Protein AF-R1DHU2-F1 (afdb_monomer_lite)

InterPro domains:
  IPR026138 Ceroid-lipofuscinosis neuronal protein 5 [PTHR15380] (15-302)

Organism: Emiliania huxleyi (NCBI:txid2903)

Foldseek 3Di:
DFPPPPDDDDDDPPQDPDDPPPDDQPFPQPQFDAQDQDDQAKKKFKWKFKFFPPLVPDADPDPDDRPRRVSVVQQHIFIWMKIFTQDPNDTWIKIKWKAFRRDVLLLFFPPLPPDQRFQIAIGIHGQPGPQHDNRYRVYPVRRVVTTGGWDMAGSVLSVCCSVPPRVVCNVQDGAFQEWEDAPDDPGDIPADGDHRVVVRVVSQVSSCVVRVVHDTDWAWHKHKYAYFNDKAWDDSPPVVVVVLSVVSVVCVVSVPPVVVVVNLLVVQWTDHRNTIIGGHPADPVRIGIDGGTPPDPDDPPPPPPPPD

pLDDT: mean 78.23, std 20.1, range [27.7, 97.88]

Secondary structure (DSSP, 8-state):
-------------PPPPPPPS-S----TTTT-BPPPPPPTT-EEEEEEEEEETTTTSPPPSSS---HHHHHHHTT-EEEEEEEEEEETTEEEEEEEEEEESS-TTTTTS--TTS--TTBEEEEEE-TT-TTEETTEET-TTT--SEEEEEEEEEHHHHHHIIIIIHHHHHHH-B-B--EEE-SSTTPPEEE--BSHHHHHHHHHHHHHHHTT--PPPPEEEEEEEEEEEEEEEE-TT-HHHHHHHHHHHHHHHTT-HHHHHHHHHT--EEEETTEEEEEEEEEEEEEEEEEEEES-S-PPS-------

Radius of gyration: 20.19 Å; chains: 1; bounding box: 50×60×54 Å

Sequence (308 aa):
MKITILLPYFIAVRAFAPAPDTTPTATFCNDGIDMPRFSANAVVTIYWLQAPLFSILPPPPFPLPSVGDITDRMHLYHTAVAFEVVDQGVARNYTMEFDSTTSLVGGIVPHLSGQTPWNARYCLRPPDCPNCTGGLFWGPKHWTKALKPVLKVRGEHLNRLASDFMPLYNHSALYQPFRVTGKEAGAPDRIEDVTCNTGAQNLLEYLSRISDSGSFPLMNTSRFTLHAATVTKVNASDPELLSFYQELGDVIHLKRLYEFVALARGHKFVYSQGVYWQLSDFFHPYVSIDYVAAPDPFPPPHAFEETE

Structure (mmCIF, N/CA/C/O backbone):
data_AF-R1DHU2-F1
#
_entry.id   AF-R1DHU2-F1
#
loop_
_atom_site.group_PDB
_atom_site.id
_atom_site.type_symbol
_atom_site.label_atom_id
_atom_site.label_alt_id
_atom_site.label_comp_id
_atom_site.label_asym_id
_atom_site.label_entity_id
_atom_site.label_seq_id
_atom_site.pdbx_PDB_ins_code
_atom_site.Cartn_x
_atom_site.Cartn_y
_atom_site.Cartn_z
_atom_site.occupancy
_atom_site.B_iso_or_equiv
_atom_site.auth_seq_id
_atom_site.auth_comp_id
_atom_site.auth_asym_id
_atom_site.auth_atom_id
_atom_site.pdbx_PDB_model_num
ATOM 1 N N . MET A 1 1 ? -8.242 15.582 -14.556 1.00 30.48 1 MET A N 1
ATOM 2 C CA . MET A 1 1 ? -7.230 16.506 -15.113 1.00 30.48 1 MET A CA 1
ATOM 3 C C . MET A 1 1 ? -5.986 15.678 -15.407 1.00 30.48 1 MET A C 1
ATOM 5 O O . MET A 1 1 ? -5.373 15.215 -14.461 1.00 30.48 1 MET A O 1
ATOM 9 N N . LYS A 1 2 ? -5.674 15.380 -16.676 1.00 30.44 2 LYS A N 1
ATOM 10 C CA . LYS A 1 2 ? -4.455 14.631 -17.032 1.00 30.44 2 LYS A CA 1
ATOM 11 C C . LYS A 1 2 ? -3.278 15.604 -16.995 1.00 30.44 2 LYS A C 1
ATOM 13 O O . LYS A 1 2 ? -3.176 16.462 -17.869 1.00 30.44 2 LYS A O 1
ATOM 18 N N . ILE A 1 3 ? -2.433 15.515 -15.970 1.00 30.94 3 ILE A N 1
ATOM 19 C CA . ILE A 1 3 ? -1.207 16.313 -15.891 1.00 30.94 3 ILE A CA 1
ATOM 20 C C . ILE A 1 3 ? -0.217 15.698 -16.882 1.00 30.94 3 ILE A C 1
ATOM 22 O O . ILE A 1 3 ? 0.458 14.719 -16.591 1.00 30.94 3 ILE A O 1
ATOM 26 N N . THR A 1 4 ? -0.163 16.253 -18.092 1.00 34.84 4 THR A N 1
ATOM 27 C CA . THR A 1 4 ? 0.943 15.976 -19.012 1.00 34.84 4 THR A CA 1
ATOM 28 C C . THR A 1 4 ? 2.127 16.778 -18.497 1.00 34.84 4 THR A C 1
ATOM 30 O O . THR A 1 4 ? 2.122 18.006 -18.573 1.00 34.84 4 THR A O 1
ATOM 33 N N . ILE A 1 5 ? 3.103 16.100 -17.895 1.00 37.06 5 ILE A N 1
ATOM 34 C CA . ILE A 1 5 ? 4.279 16.747 -17.315 1.00 37.06 5 ILE A CA 1
ATOM 35 C C . ILE A 1 5 ? 5.186 17.239 -18.455 1.00 37.06 5 ILE A C 1
ATOM 37 O O . ILE A 1 5 ? 6.123 16.562 -18.875 1.00 37.06 5 ILE A O 1
ATOM 41 N N . LEU A 1 6 ? 4.905 18.438 -18.964 1.00 27.70 6 LEU A N 1
ATOM 42 C CA . LEU A 1 6 ? 5.876 19.250 -19.691 1.00 27.70 6 LEU A CA 1
ATOM 43 C C . LEU A 1 6 ? 6.701 19.989 -18.631 1.00 27.70 6 LEU A C 1
ATOM 45 O O . LEU A 1 6 ? 6.238 20.958 -18.038 1.00 27.70 6 LEU A O 1
ATOM 49 N N . LEU A 1 7 ? 7.901 19.485 -18.343 1.00 34.50 7 LEU A N 1
ATOM 50 C CA . LEU A 1 7 ? 8.832 20.037 -17.352 1.00 34.50 7 LEU A CA 1
ATOM 51 C C . LEU A 1 7 ? 9.948 20.819 -18.067 1.00 34.50 7 LEU A C 1
ATOM 53 O O . LEU A 1 7 ? 10.930 20.201 -18.479 1.00 34.50 7 LEU A O 1
ATOM 57 N N . PRO A 1 8 ? 9.855 22.157 -18.200 1.00 31.06 8 PRO A N 1
ATOM 58 C CA . PRO A 1 8 ? 11.009 22.964 -18.560 1.00 31.06 8 PRO A CA 1
ATOM 59 C C . PRO A 1 8 ? 11.351 23.958 -17.446 1.00 31.06 8 PRO A C 1
ATOM 61 O O . PRO A 1 8 ? 11.347 25.142 -17.708 1.00 31.06 8 PRO A O 1
ATOM 64 N N . TYR A 1 9 ? 11.641 23.524 -16.214 1.00 29.72 9 TYR A N 1
ATOM 65 C CA . TYR A 1 9 ? 12.336 24.366 -15.219 1.00 29.72 9 TYR A CA 1
ATOM 66 C C . TYR A 1 9 ? 13.031 23.472 -14.182 1.00 29.72 9 TYR A C 1
ATOM 68 O O . TYR A 1 9 ? 12.456 23.112 -13.158 1.00 29.72 9 TYR A O 1
ATOM 76 N N . PHE A 1 10 ? 14.276 23.085 -14.466 1.00 37.00 10 PHE A N 1
ATOM 77 C CA . PHE A 1 10 ? 15.143 22.379 -13.522 1.00 37.00 10 PHE A CA 1
ATOM 78 C C . PHE A 1 10 ? 16.014 23.394 -12.777 1.00 37.00 10 PHE A C 1
ATOM 80 O O . PHE A 1 10 ? 16.928 23.984 -13.350 1.00 37.00 10 PHE A O 1
ATOM 87 N N . ILE A 1 11 ? 15.722 23.598 -11.492 1.00 33.88 11 ILE A N 1
ATOM 88 C CA . ILE A 1 11 ? 16.606 24.304 -10.561 1.00 33.88 11 ILE A CA 1
ATOM 89 C C . ILE A 1 11 ? 17.519 23.255 -9.927 1.00 33.88 11 ILE A C 1
ATOM 91 O O . ILE A 1 11 ? 17.048 22.280 -9.344 1.00 33.88 11 ILE A O 1
ATOM 95 N N . ALA A 1 12 ? 18.830 23.459 -10.052 1.00 29.50 12 ALA A N 1
ATOM 96 C CA . ALA A 1 12 ? 19.850 22.648 -9.406 1.00 29.50 12 ALA A CA 1
ATOM 97 C C . ALA A 1 12 ? 19.711 22.745 -7.876 1.00 29.50 12 ALA A C 1
ATOM 99 O O . ALA A 1 12 ? 20.149 23.715 -7.256 1.00 29.50 12 ALA A O 1
ATOM 100 N N . VAL A 1 13 ? 19.106 21.733 -7.255 1.00 33.25 13 VAL A N 1
ATOM 101 C CA . VAL A 1 13 ? 19.189 21.538 -5.806 1.00 33.25 13 VAL A CA 1
ATOM 102 C C . VAL A 1 13 ? 20.610 21.057 -5.524 1.00 33.25 13 VAL A C 1
ATOM 104 O O . VAL A 1 13 ? 20.973 19.935 -5.873 1.00 33.25 13 VAL A O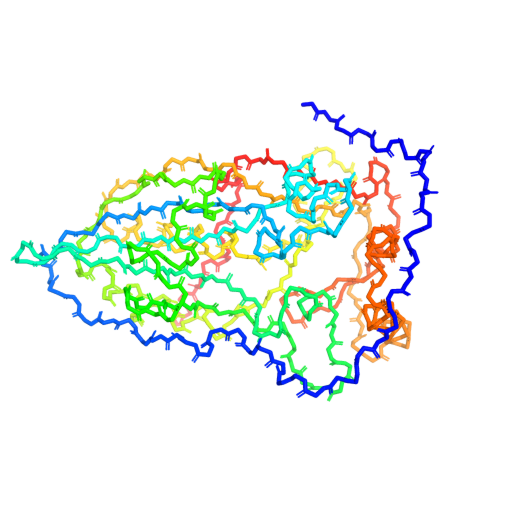 1
ATOM 107 N N . ARG A 1 14 ? 21.450 21.931 -4.957 1.00 30.95 14 ARG A N 1
ATOM 108 C CA . ARG A 1 14 ? 22.790 21.547 -4.497 1.00 30.95 14 ARG A CA 1
ATOM 109 C C . ARG A 1 14 ? 22.658 20.375 -3.526 1.00 30.95 14 ARG A C 1
ATOM 111 O O . ARG A 1 14 ? 21.961 20.481 -2.520 1.00 30.95 14 ARG A O 1
ATOM 118 N N . ALA A 1 15 ? 23.349 19.285 -3.849 1.00 31.14 15 ALA A N 1
ATOM 119 C CA . ALA A 1 15 ? 23.522 18.137 -2.980 1.00 31.14 15 ALA A CA 1
ATOM 120 C C . ALA A 1 15 ? 24.069 18.604 -1.625 1.00 31.14 15 ALA A C 1
ATOM 122 O O . ALA A 1 15 ? 25.164 19.165 -1.544 1.00 31.14 15 ALA A O 1
ATOM 123 N N . PHE A 1 16 ? 23.293 18.397 -0.563 1.00 31.86 16 PHE A N 1
ATOM 124 C CA . PHE A 1 16 ? 23.843 18.406 0.783 1.00 31.86 16 PHE A CA 1
ATOM 125 C C . PHE A 1 16 ? 24.848 17.255 0.873 1.00 31.86 16 PHE A C 1
ATOM 127 O O . PHE A 1 16 ? 24.550 16.137 0.452 1.00 31.86 16 PHE A O 1
ATOM 134 N N . ALA A 1 17 ? 26.051 17.551 1.367 1.00 28.23 17 ALA A N 1
ATOM 135 C CA . ALA A 1 17 ? 27.091 16.554 1.580 1.00 28.23 17 ALA A CA 1
ATOM 136 C C . ALA A 1 17 ? 26.544 15.380 2.420 1.00 28.23 17 ALA A C 1
ATOM 138 O O . ALA A 1 17 ? 25.765 15.617 3.350 1.00 28.23 17 ALA A O 1
ATOM 139 N N . PRO A 1 18 ? 26.922 14.128 2.110 1.00 33.97 18 PRO A N 1
ATOM 140 C CA . PRO A 1 18 ? 26.452 12.978 2.861 1.00 33.97 18 PRO A CA 1
ATOM 141 C C . PRO A 1 18 ? 26.982 13.063 4.295 1.00 33.97 18 PRO A C 1
ATOM 143 O O . PRO A 1 18 ? 28.191 13.075 4.524 1.00 33.97 18 PRO A O 1
ATOM 146 N N . ALA A 1 19 ? 26.073 13.123 5.269 1.00 29.88 19 ALA A N 1
ATOM 147 C CA . ALA A 1 19 ? 26.411 12.706 6.621 1.00 29.88 19 ALA A CA 1
ATOM 148 C C . ALA A 1 19 ? 26.808 11.217 6.562 1.00 29.88 19 ALA A C 1
ATOM 150 O O . ALA A 1 19 ? 26.145 10.467 5.838 1.00 29.88 19 ALA A O 1
ATOM 151 N N . PRO A 1 20 ? 27.877 10.789 7.257 1.00 33.56 20 PRO A N 1
ATOM 152 C CA . PRO A 1 20 ? 28.278 9.389 7.283 1.00 33.56 20 PRO A CA 1
ATOM 153 C C . PRO A 1 20 ? 27.113 8.526 7.772 1.00 33.56 20 PRO A C 1
ATOM 155 O O . PRO A 1 20 ? 26.477 8.830 8.782 1.00 33.56 20 PRO A O 1
ATOM 158 N N . ASP A 1 21 ? 26.826 7.480 7.004 1.00 39.28 21 ASP A N 1
ATOM 159 C CA . ASP A 1 21 ? 25.678 6.595 7.162 1.00 39.28 21 ASP A CA 1
ATOM 160 C C . ASP A 1 21 ? 25.917 5.638 8.342 1.00 39.28 21 ASP A C 1
ATOM 162 O O . ASP A 1 21 ? 26.396 4.518 8.189 1.00 39.28 21 ASP A O 1
ATOM 166 N N . THR A 1 22 ? 25.682 6.130 9.560 1.00 30.11 22 THR A N 1
ATOM 167 C CA . THR A 1 22 ? 25.682 5.324 10.796 1.00 30.11 22 THR A CA 1
ATOM 168 C C . THR A 1 22 ? 24.292 5.203 11.411 1.00 30.11 22 THR A C 1
ATOM 170 O O . THR A 1 22 ? 24.139 4.655 12.503 1.00 30.11 22 THR A O 1
ATOM 173 N N . THR A 1 23 ? 23.259 5.694 10.726 1.00 35.50 23 THR A N 1
ATOM 174 C CA . THR A 1 23 ? 21.878 5.495 11.163 1.00 35.50 23 THR A CA 1
ATOM 175 C C . THR A 1 23 ? 21.530 4.025 10.942 1.00 35.50 23 THR A C 1
ATOM 177 O O . THR A 1 23 ? 21.657 3.560 9.809 1.00 35.50 23 THR A O 1
ATOM 180 N N . PRO A 1 24 ? 21.088 3.279 11.972 1.00 36.09 24 PRO A N 1
ATOM 181 C CA . PRO A 1 24 ? 20.480 1.976 11.753 1.00 36.09 24 PRO A CA 1
ATOM 182 C C . PRO A 1 24 ? 19.420 2.154 10.670 1.00 36.09 24 PRO A C 1
ATOM 184 O O . PRO A 1 24 ? 18.607 3.079 10.771 1.00 36.09 24 PRO A O 1
ATOM 187 N N . THR A 1 25 ? 19.454 1.326 9.626 1.00 45.25 25 THR A N 1
ATOM 188 C CA . THR A 1 25 ? 18.352 1.248 8.670 1.00 45.25 25 THR A CA 1
ATOM 189 C C . THR A 1 25 ? 17.086 1.096 9.500 1.00 45.25 25 THR A C 1
ATOM 191 O O . THR A 1 25 ? 16.949 0.133 10.252 1.00 45.25 25 THR A O 1
ATOM 194 N N . ALA A 1 26 ? 16.217 2.109 9.490 1.00 50.59 26 ALA A N 1
ATOM 195 C CA . ALA A 1 26 ? 14.972 2.053 10.233 1.00 50.59 26 ALA A CA 1
ATOM 196 C C . ALA A 1 26 ? 14.143 0.929 9.608 1.00 50.59 26 ALA A C 1
ATOM 198 O O . ALA A 1 26 ? 13.482 1.123 8.592 1.00 50.59 26 ALA A O 1
ATOM 199 N N . THR A 1 27 ? 14.266 -0.275 10.159 1.00 68.31 27 THR A N 1
ATOM 200 C CA . THR A 1 27 ? 13.541 -1.444 9.689 1.00 68.31 27 THR A CA 1
ATOM 201 C C . THR A 1 27 ? 12.058 -1.180 9.894 1.00 68.31 27 THR A C 1
ATOM 203 O O . THR A 1 27 ? 11.616 -0.780 10.977 1.00 68.31 27 THR A O 1
ATOM 206 N N . PHE A 1 28 ? 11.290 -1.337 8.816 1.00 80.06 28 PHE A N 1
ATOM 207 C CA . PHE A 1 28 ? 9.845 -1.159 8.849 1.00 80.06 28 PHE A CA 1
ATOM 208 C C . PHE A 1 28 ? 9.265 -1.993 9.991 1.00 80.06 28 PHE A C 1
ATOM 210 O O . PHE A 1 28 ? 9.616 -3.163 10.131 1.00 80.06 28 PHE A O 1
ATOM 217 N N . CYS A 1 29 ? 8.359 -1.420 10.781 1.00 83.69 29 CYS A N 1
ATOM 218 C CA . CYS A 1 29 ? 7.674 -2.119 11.867 1.00 83.69 29 CYS A CA 1
ATOM 219 C C . CYS A 1 29 ? 8.536 -2.543 13.077 1.00 83.69 29 CYS A C 1
ATOM 221 O O . CYS A 1 29 ? 8.229 -3.534 13.734 1.00 83.69 29 CYS A O 1
ATOM 223 N N . ASN A 1 30 ? 9.600 -1.810 13.418 1.00 84.62 30 ASN A N 1
ATOM 224 C CA . ASN A 1 30 ? 10.336 -2.060 14.673 1.00 84.62 30 ASN A CA 1
ATOM 225 C C . ASN A 1 30 ? 9.510 -1.799 15.944 1.00 84.62 30 ASN A C 1
ATOM 227 O O . ASN A 1 30 ? 9.836 -2.313 17.008 1.00 84.62 30 ASN A O 1
ATOM 231 N N . ASP A 1 31 ? 8.476 -0.972 15.832 1.00 86.69 31 ASP A N 1
ATOM 232 C CA . ASP A 1 31 ? 7.535 -0.599 16.887 1.00 86.69 31 ASP A CA 1
ATOM 233 C C . ASP A 1 31 ? 6.187 -1.333 16.763 1.00 86.69 31 ASP A C 1
ATOM 235 O O . ASP A 1 31 ? 5.203 -0.948 17.398 1.00 86.69 31 ASP A O 1
ATOM 239 N N . GLY A 1 32 ? 6.132 -2.365 15.917 1.00 88.56 32 GLY A N 1
ATOM 240 C CA . GLY A 1 32 ? 4.944 -3.180 15.725 1.00 88.56 32 GLY A CA 1
ATOM 241 C C . GLY A 1 32 ? 4.662 -4.112 16.897 1.00 88.56 32 GLY A C 1
ATOM 242 O O . GLY A 1 32 ? 5.568 -4.541 17.611 1.00 88.56 32 GLY A O 1
ATOM 243 N N . ILE A 1 33 ? 3.390 -4.461 17.055 1.00 93.19 33 ILE A N 1
ATOM 244 C CA . ILE A 1 33 ? 2.918 -5.480 17.991 1.00 93.19 33 ILE A CA 1
ATOM 245 C C . ILE A 1 33 ? 2.151 -6.574 17.247 1.00 93.19 33 ILE A C 1
ATOM 247 O O . ILE A 1 33 ? 1.607 -6.344 16.164 1.00 93.19 33 ILE A O 1
ATOM 251 N N . ASP A 1 34 ? 2.046 -7.746 17.865 1.00 92.88 34 ASP A N 1
ATOM 252 C CA . ASP A 1 34 ? 1.073 -8.750 17.445 1.00 92.88 34 ASP A CA 1
ATOM 253 C C . ASP A 1 34 ? -0.356 -8.233 17.665 1.00 92.88 34 ASP A C 1
ATOM 255 O O . ASP A 1 34 ? -0.611 -7.428 18.568 1.00 92.88 34 ASP A O 1
ATOM 259 N N . MET A 1 35 ? -1.309 -8.707 16.854 1.00 91.81 35 MET A N 1
ATOM 260 C CA . MET A 1 35 ? -2.715 -8.339 17.029 1.00 91.81 35 MET A CA 1
ATOM 261 C C . MET A 1 35 ? -3.206 -8.788 18.415 1.00 91.81 35 MET A C 1
ATOM 263 O O . MET A 1 35 ? -3.181 -9.988 18.708 1.00 91.81 35 MET A O 1
ATOM 267 N N . PRO A 1 36 ? -3.695 -7.868 19.269 1.00 93.25 36 PRO A N 1
ATOM 268 C CA . PRO A 1 36 ? -4.301 -8.251 20.532 1.00 93.25 36 PRO A CA 1
ATOM 269 C C . PRO A 1 36 ? -5.534 -9.120 20.298 1.00 93.25 36 PRO A C 1
ATOM 271 O O . PRO A 1 36 ? -6.266 -8.942 19.327 1.00 93.25 36 PRO A O 1
ATOM 274 N N . ARG A 1 37 ? -5.822 -10.016 21.241 1.00 95.12 37 ARG A N 1
ATOM 275 C CA . ARG A 1 37 ? -7.095 -10.733 21.235 1.00 95.12 37 ARG A CA 1
ATOM 276 C C . ARG A 1 37 ? -8.204 -9.808 21.726 1.00 95.12 37 ARG A C 1
ATOM 278 O O . ARG A 1 37 ? -8.179 -9.368 22.875 1.00 95.12 37 ARG A O 1
ATOM 285 N N . PHE A 1 38 ? -9.193 -9.555 20.881 1.00 95.06 38 PHE A N 1
ATOM 286 C CA . PHE A 1 38 ? -10.347 -8.726 21.218 1.00 95.06 38 PHE A CA 1
ATOM 287 C C . PHE A 1 38 ? -11.519 -9.572 21.720 1.00 95.06 38 PHE A C 1
ATOM 289 O O . PHE A 1 38 ? -11.701 -10.718 21.296 1.00 95.06 38 PHE A O 1
ATOM 296 N N . SER A 1 39 ? -12.345 -9.001 22.601 1.00 97.19 39 SER A N 1
ATOM 297 C CA . SER A 1 39 ? -13.651 -9.573 22.940 1.00 97.19 39 SER A CA 1
ATOM 298 C C . SER A 1 39 ? -14.491 -9.749 21.675 1.00 97.19 39 SER A C 1
ATOM 300 O O . SER A 1 39 ? -14.524 -8.862 20.822 1.00 97.19 39 SER A O 1
ATOM 302 N N . ALA A 1 40 ? -15.210 -10.869 21.558 1.00 96.44 40 ALA A N 1
ATOM 303 C CA . ALA A 1 40 ? -16.040 -11.150 20.385 1.00 96.44 40 ALA A CA 1
ATOM 304 C C . ALA A 1 40 ? -17.078 -10.044 20.127 1.00 96.44 40 ALA A C 1
ATOM 306 O O . ALA A 1 40 ? -17.345 -9.702 18.980 1.00 96.44 40 ALA A O 1
ATOM 307 N N . ASN A 1 41 ? -17.594 -9.428 21.195 1.00 95.81 41 ASN A N 1
ATOM 308 C CA . ASN A 1 41 ? -18.611 -8.379 21.126 1.00 95.81 41 ASN A CA 1
ATOM 309 C C . ASN A 1 41 ? -18.037 -6.955 21.078 1.00 95.81 41 ASN A C 1
ATOM 311 O O . ASN A 1 41 ? -18.818 -6.002 21.057 1.00 95.81 41 ASN A O 1
ATOM 315 N N . ALA A 1 42 ? -16.709 -6.787 21.077 1.00 97.75 42 ALA A N 1
ATOM 316 C CA . ALA A 1 42 ? -16.106 -5.471 20.900 1.00 97.75 42 ALA A CA 1
ATOM 317 C C . ALA A 1 42 ? -16.554 -4.879 19.559 1.00 97.75 42 ALA A C 1
ATOM 319 O O . ALA A 1 42 ? -16.621 -5.580 18.546 1.00 97.75 42 ALA A O 1
ATOM 320 N N . VAL A 1 43 ? -16.865 -3.588 19.552 1.00 97.62 43 VAL A N 1
ATOM 321 C CA . VAL A 1 43 ? -17.253 -2.873 18.338 1.00 97.62 43 VAL A CA 1
ATOM 322 C C . VAL A 1 43 ? -16.002 -2.283 17.716 1.00 97.62 43 VAL A C 1
ATOM 324 O O . VAL A 1 43 ? -15.278 -1.549 18.380 1.00 97.62 43 VAL A O 1
ATOM 327 N N . VAL A 1 44 ? -15.762 -2.581 16.445 1.00 97.75 44 VAL A N 1
ATOM 328 C CA . VAL A 1 44 ? -14.583 -2.110 15.719 1.00 97.75 44 VAL A CA 1
ATOM 329 C C . VAL A 1 44 ? -15.029 -1.223 14.568 1.00 97.75 44 VAL A C 1
ATOM 331 O O . VAL A 1 44 ? -15.656 -1.702 13.623 1.00 97.75 44 VAL A O 1
ATOM 334 N N . THR A 1 45 ? -14.684 0.060 14.622 1.00 97.75 45 THR A N 1
ATOM 335 C CA . THR A 1 45 ? -14.811 0.971 13.480 1.00 97.75 45 THR A CA 1
ATOM 336 C C . THR A 1 45 ? -13.475 1.024 12.752 1.00 97.75 45 THR A C 1
ATOM 338 O O . THR A 1 45 ? -12.441 1.308 13.354 1.00 97.75 45 THR A O 1
ATOM 341 N N . ILE A 1 46 ? -13.488 0.747 11.454 1.00 97.69 46 ILE A N 1
ATOM 342 C CA . ILE A 1 46 ? -12.295 0.755 10.612 1.00 97.69 46 ILE A CA 1
ATOM 343 C C . ILE A 1 46 ? -12.277 2.039 9.805 1.00 97.69 46 ILE A C 1
ATOM 345 O O . ILE A 1 46 ? -13.251 2.366 9.123 1.00 97.69 46 ILE A O 1
ATOM 349 N N . TYR A 1 47 ? -11.158 2.744 9.868 1.00 97.75 47 TYR A N 1
ATOM 350 C CA . TYR A 1 47 ? -10.925 3.986 9.154 1.00 97.75 47 TYR A CA 1
ATOM 351 C C . TYR A 1 47 ? -9.919 3.770 8.034 1.00 97.75 47 TYR A C 1
ATOM 353 O O . TYR A 1 47 ? -8.878 3.153 8.236 1.00 97.75 47 TYR A O 1
ATOM 361 N N . TRP A 1 48 ? -10.214 4.334 6.871 1.00 97.31 48 TRP A N 1
ATOM 362 C CA . TRP A 1 48 ? -9.267 4.484 5.780 1.00 97.31 48 TRP A CA 1
ATOM 363 C C . TRP A 1 48 ? -8.407 5.723 6.003 1.00 97.31 48 TRP A C 1
ATOM 365 O O . TRP A 1 48 ? -8.944 6.821 6.207 1.00 97.31 48 TRP A O 1
ATOM 375 N N . LEU A 1 49 ? -7.091 5.540 5.938 1.00 97.31 49 LEU A N 1
ATOM 376 C CA . LEU A 1 49 ? -6.096 6.577 6.166 1.00 97.31 49 LEU A CA 1
ATOM 377 C C . LEU A 1 49 ? -5.287 6.831 4.896 1.00 97.31 49 LEU A C 1
ATOM 379 O O . LEU A 1 49 ? -4.751 5.894 4.308 1.00 97.31 49 LEU A O 1
ATOM 383 N N . GLN A 1 50 ? -5.153 8.098 4.500 1.00 96.88 50 GLN A N 1
ATOM 384 C CA . GLN A 1 50 ? -4.220 8.511 3.452 1.00 96.88 50 GLN A CA 1
ATOM 385 C C . GLN A 1 50 ? -3.477 9.789 3.816 1.00 96.88 50 GLN A C 1
ATOM 387 O O . GLN A 1 50 ? -4.063 10.758 4.309 1.00 96.88 50 GLN A O 1
ATOM 392 N N . ALA A 1 51 ? -2.189 9.799 3.495 1.00 95.38 51 ALA A N 1
ATOM 393 C CA . ALA A 1 51 ? -1.295 10.940 3.636 1.00 95.38 51 ALA A CA 1
ATOM 394 C C . ALA A 1 51 ? -0.390 11.036 2.400 1.00 95.38 51 ALA A C 1
ATOM 396 O O . ALA A 1 51 ? -0.068 10.001 1.816 1.00 95.38 51 ALA A O 1
ATOM 397 N N . PRO A 1 52 ? 0.051 12.232 1.975 1.00 91.88 52 PRO A N 1
ATOM 398 C CA . PRO A 1 52 ? 1.061 12.347 0.924 1.00 91.88 52 PRO A CA 1
ATOM 399 C C . PRO A 1 52 ? 2.333 11.571 1.291 1.00 91.88 52 PRO A C 1
ATOM 401 O O . PRO A 1 52 ? 2.771 11.613 2.448 1.00 91.88 52 PRO A O 1
ATOM 404 N N . LEU A 1 53 ? 2.939 10.873 0.323 1.00 85.06 53 LEU A N 1
ATOM 405 C CA . LEU A 1 53 ? 4.223 10.194 0.535 1.00 85.06 53 LEU A CA 1
ATOM 406 C C . LEU A 1 53 ? 5.259 11.200 1.058 1.00 85.06 53 LEU A C 1
ATOM 408 O O . LEU A 1 53 ? 5.330 12.330 0.577 1.00 85.06 53 LEU A O 1
ATOM 412 N N . PHE A 1 54 ? 6.074 10.787 2.030 1.00 80.88 54 PHE A N 1
ATOM 413 C CA . PHE A 1 54 ? 7.118 11.619 2.648 1.00 80.88 54 PHE A CA 1
ATOM 414 C C . PHE A 1 54 ? 6.628 12.884 3.378 1.00 80.88 54 PHE A C 1
ATOM 416 O O . PHE A 1 54 ? 7.429 13.766 3.683 1.00 80.88 54 PHE A O 1
ATOM 423 N N . SER A 1 55 ? 5.341 12.975 3.720 1.00 78.44 55 SER A N 1
ATOM 424 C CA . SER A 1 55 ? 4.777 14.105 4.484 1.00 78.44 55 SER A CA 1
ATOM 425 C C . SER A 1 55 ? 5.299 14.238 5.923 1.00 78.44 55 SER A C 1
ATOM 427 O O . SER A 1 55 ? 5.065 15.259 6.561 1.00 78.44 55 SER A O 1
ATOM 429 N N . ILE A 1 56 ? 6.029 13.241 6.434 1.00 76.81 56 ILE A N 1
ATOM 430 C CA . ILE A 1 56 ? 6.725 13.307 7.729 1.00 76.81 56 ILE A CA 1
ATOM 431 C C . ILE A 1 56 ? 8.109 13.968 7.644 1.00 76.81 56 ILE A C 1
ATOM 433 O O . ILE A 1 56 ? 8.727 14.223 8.677 1.00 76.81 56 ILE A O 1
ATOM 437 N N . LEU A 1 57 ? 8.629 14.219 6.436 1.00 72.44 57 LEU A N 1
ATOM 438 C CA . LEU A 1 57 ? 9.920 14.883 6.283 1.00 72.44 57 LEU A CA 1
ATOM 439 C C . LEU A 1 57 ? 9.786 16.368 6.649 1.00 72.44 57 LEU A C 1
ATOM 441 O O . LEU A 1 57 ? 8.827 17.017 6.223 1.00 72.44 57 LEU A O 1
ATOM 445 N N . PRO A 1 58 ? 10.742 16.932 7.410 1.00 67.75 58 PRO A N 1
ATOM 446 C CA . PRO A 1 58 ? 10.693 18.337 7.776 1.00 67.75 58 PRO A CA 1
ATOM 447 C C . PRO A 1 58 ? 10.733 19.225 6.521 1.00 67.75 58 PRO A C 1
ATOM 449 O O . PRO A 1 58 ? 11.396 18.878 5.535 1.00 67.75 58 PRO A O 1
ATOM 452 N N . PRO A 1 59 ? 10.047 20.382 6.541 1.00 69.12 59 PRO A N 1
ATOM 453 C CA . PRO A 1 59 ? 10.095 21.320 5.431 1.00 69.12 59 PRO A CA 1
ATOM 454 C C . PRO A 1 59 ? 11.529 21.839 5.228 1.00 69.12 59 PRO A C 1
ATOM 456 O O . PRO A 1 59 ? 12.292 21.958 6.193 1.00 69.12 59 PRO A O 1
ATOM 459 N N . PRO A 1 60 ? 11.923 22.158 3.984 1.00 70.88 60 PRO A N 1
ATOM 460 C CA . PRO A 1 60 ? 13.243 22.707 3.709 1.00 70.88 60 PRO A CA 1
ATOM 461 C C . PRO A 1 60 ? 13.426 24.084 4.383 1.00 70.88 60 PRO A C 1
ATOM 463 O O . PRO A 1 60 ? 12.455 24.810 4.585 1.00 70.88 60 PRO A O 1
ATOM 466 N N . PRO A 1 61 ? 14.671 24.496 4.691 1.00 69.62 61 PRO A N 1
ATOM 467 C CA . PRO A 1 61 ? 14.963 25.758 5.389 1.00 69.62 61 PRO A CA 1
ATOM 468 C C . PRO A 1 61 ? 14.683 27.039 4.573 1.00 69.62 61 PRO A C 1
ATOM 470 O O . PRO A 1 61 ? 14.874 28.144 5.070 1.00 69.62 61 PRO A O 1
ATOM 473 N N . PHE A 1 62 ? 14.240 26.912 3.323 1.00 69.88 62 PHE A N 1
ATOM 474 C CA . PHE A 1 62 ? 13.975 28.000 2.376 1.00 69.88 62 PHE A CA 1
ATOM 475 C C . PHE A 1 62 ? 12.577 27.805 1.767 1.00 69.88 62 PHE A C 1
ATOM 477 O O . PHE A 1 62 ? 12.055 26.697 1.885 1.00 69.88 62 PHE A O 1
ATOM 484 N N . PRO A 1 63 ? 11.958 28.815 1.111 1.00 71.88 63 PRO A N 1
ATOM 485 C CA . PRO A 1 63 ? 10.592 28.730 0.574 1.00 71.88 63 PRO A CA 1
ATOM 486 C C . PRO A 1 63 ? 10.511 27.827 -0.669 1.00 71.88 63 PRO A C 1
ATOM 488 O O . PRO A 1 63 ? 10.186 28.257 -1.773 1.00 71.88 63 PRO A O 1
ATOM 491 N N . LEU A 1 64 ? 10.848 26.558 -0.488 1.00 69.62 64 LEU A N 1
ATOM 492 C CA . LEU A 1 64 ? 10.659 25.479 -1.433 1.00 69.62 64 LEU A CA 1
ATOM 493 C C . LEU A 1 64 ? 9.505 24.614 -0.915 1.00 69.62 64 LEU A C 1
ATOM 495 O O . LEU A 1 64 ? 9.381 24.434 0.299 1.00 69.62 64 LEU A O 1
ATOM 499 N N . PRO A 1 65 ? 8.653 24.086 -1.808 1.00 73.19 65 PRO A N 1
ATOM 500 C CA . PRO A 1 65 ? 7.633 23.128 -1.404 1.00 73.19 65 PRO A CA 1
ATOM 501 C C . PRO A 1 65 ? 8.298 21.938 -0.703 1.00 73.19 65 PRO A C 1
ATOM 503 O O . PRO A 1 65 ? 9.368 21.482 -1.119 1.00 73.19 65 PRO A O 1
ATOM 506 N N . SER A 1 66 ? 7.673 21.447 0.367 1.00 79.62 66 SER A N 1
ATOM 507 C CA . SER A 1 66 ? 8.131 20.223 1.021 1.00 79.62 66 SER A CA 1
ATOM 508 C C . SER A 1 66 ? 7.991 19.031 0.070 1.00 79.62 66 SER A C 1
ATOM 510 O O . SER A 1 66 ? 7.227 19.075 -0.899 1.00 79.62 66 SER A O 1
ATOM 512 N N . VAL A 1 67 ? 8.704 17.933 0.340 1.00 75.88 67 VAL A N 1
ATOM 513 C CA . VAL A 1 67 ? 8.544 16.703 -0.458 1.00 75.88 67 VAL A CA 1
ATOM 514 C C . VAL A 1 67 ? 7.091 16.215 -0.402 1.00 75.88 67 VAL A C 1
ATOM 516 O O . VAL 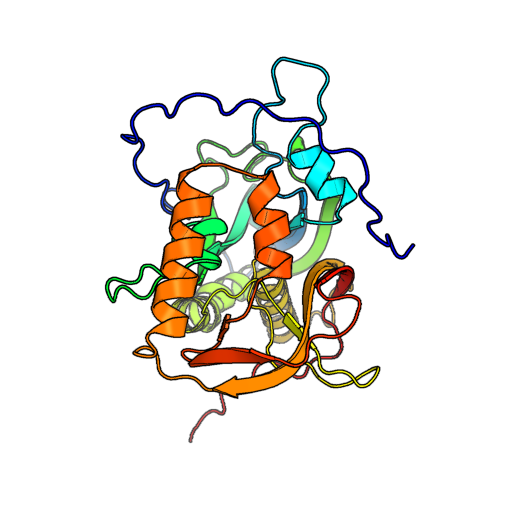A 1 67 ? 6.557 15.822 -1.434 1.00 75.88 67 VAL A O 1
ATOM 519 N N . GLY A 1 68 ? 6.430 16.339 0.756 1.00 78.94 68 GLY A N 1
ATOM 520 C CA . GLY A 1 68 ? 5.004 16.046 0.921 1.00 78.94 68 GLY A CA 1
ATOM 521 C C . GLY A 1 68 ? 4.086 16.901 0.038 1.00 78.94 68 GLY A C 1
ATOM 522 O O . GLY A 1 68 ? 3.132 16.385 -0.536 1.00 78.94 68 GLY A O 1
ATOM 523 N N . ASP A 1 69 ? 4.389 18.192 -0.138 1.00 81.56 69 ASP A N 1
ATOM 524 C CA . ASP A 1 69 ? 3.611 19.064 -1.034 1.00 81.56 69 ASP A CA 1
ATOM 525 C C . ASP A 1 69 ? 3.775 18.656 -2.503 1.00 81.56 69 ASP A C 1
ATOM 527 O O . ASP A 1 69 ? 2.842 18.754 -3.303 1.00 81.56 69 ASP A O 1
ATOM 531 N N . ILE A 1 70 ? 4.978 18.215 -2.883 1.00 82.38 70 ILE A N 1
ATOM 532 C CA . ILE A 1 70 ? 5.269 17.751 -4.242 1.00 82.38 70 ILE A CA 1
ATOM 533 C C . ILE A 1 70 ? 4.534 16.433 -4.513 1.00 82.38 70 ILE A C 1
ATOM 535 O O . ILE A 1 70 ? 3.898 16.295 -5.558 1.00 82.38 70 ILE A O 1
ATOM 539 N N . THR A 1 71 ? 4.584 15.476 -3.584 1.00 83.62 71 THR A N 1
ATOM 540 C CA . THR A 1 71 ? 3.904 14.181 -3.733 1.00 83.62 71 THR A CA 1
ATOM 541 C C . THR A 1 71 ? 2.388 14.320 -3.722 1.00 83.62 71 THR A C 1
ATOM 543 O O . THR A 1 71 ? 1.737 13.670 -4.535 1.00 83.62 71 THR A O 1
ATOM 546 N N . ASP A 1 72 ? 1.820 15.228 -2.924 1.00 88.25 72 ASP A N 1
ATOM 547 C CA . ASP A 1 72 ? 0.384 15.533 -2.970 1.00 88.25 72 ASP A CA 1
ATOM 548 C C . ASP A 1 72 ? -0.050 16.046 -4.354 1.00 88.25 72 ASP A C 1
ATOM 550 O O . ASP A 1 72 ? -1.021 15.554 -4.937 1.00 88.25 72 ASP A O 1
ATOM 554 N N . ARG A 1 73 ? 0.724 16.972 -4.938 1.00 87.00 73 ARG A N 1
ATOM 555 C CA . ARG A 1 73 ? 0.477 17.494 -6.297 1.00 87.00 73 ARG A CA 1
ATOM 556 C C . ARG A 1 73 ? 0.599 16.427 -7.383 1.00 87.00 73 ARG A C 1
ATOM 558 O O . ARG A 1 73 ? -0.054 16.547 -8.415 1.00 87.00 73 ARG A O 1
ATOM 565 N N . MET A 1 74 ? 1.430 15.409 -7.163 1.00 84.94 74 MET A N 1
ATOM 566 C CA . MET A 1 74 ? 1.567 14.249 -8.053 1.00 84.94 74 MET A CA 1
ATOM 567 C C . MET A 1 74 ? 0.581 13.123 -7.723 1.00 84.94 74 MET A C 1
ATOM 569 O O . MET A 1 74 ? 0.618 12.089 -8.375 1.00 84.94 74 MET A O 1
ATOM 573 N N . HIS A 1 75 ? -0.293 13.309 -6.732 1.00 90.69 75 HIS A N 1
ATOM 574 C CA . HIS A 1 75 ? -1.217 12.295 -6.231 1.00 90.69 75 HIS A CA 1
ATOM 575 C C . HIS A 1 75 ? -0.556 10.994 -5.755 1.00 90.69 75 HIS A C 1
ATOM 577 O O . HIS A 1 75 ? -1.089 9.900 -5.933 1.00 90.69 75 HIS A O 1
ATOM 583 N N . LEU A 1 76 ? 0.605 11.125 -5.120 1.00 89.44 76 LEU A N 1
ATOM 584 C CA . LEU A 1 76 ? 1.317 10.037 -4.471 1.00 89.44 76 LEU A CA 1
ATOM 585 C C . LEU A 1 76 ? 1.028 10.046 -2.969 1.00 89.44 76 LEU A C 1
ATOM 587 O O . LEU A 1 76 ? 1.554 10.862 -2.212 1.00 89.44 76 LEU A O 1
ATOM 591 N N . TYR A 1 77 ? 0.210 9.097 -2.547 1.00 92.94 77 TYR A N 1
ATOM 592 C CA . TYR A 1 77 ? -0.266 8.914 -1.184 1.00 92.94 77 TYR A CA 1
ATOM 593 C C . TYR A 1 77 ? 0.133 7.550 -0.617 1.00 92.94 77 TYR A C 1
ATOM 595 O O . TYR A 1 77 ? -0.006 6.530 -1.297 1.00 92.94 77 TYR A O 1
ATOM 603 N N . HIS A 1 78 ? 0.559 7.550 0.646 1.00 94.06 78 HIS A N 1
ATOM 604 C CA . HIS A 1 78 ? 0.624 6.369 1.504 1.00 94.06 78 HIS A CA 1
ATOM 605 C C . HIS A 1 78 ? -0.777 6.019 1.993 1.00 94.06 78 HIS A C 1
ATOM 607 O O . HIS A 1 78 ? -1.560 6.921 2.299 1.00 94.06 78 HIS A O 1
ATOM 613 N N . THR A 1 79 ? -1.082 4.728 2.084 1.00 95.69 79 THR A N 1
ATOM 614 C CA . THR A 1 79 ? -2.383 4.231 2.539 1.00 95.69 79 THR A CA 1
ATOM 615 C C . THR A 1 79 ? -2.202 3.309 3.738 1.00 95.69 79 THR A C 1
ATOM 617 O O . THR A 1 79 ? -1.324 2.451 3.742 1.00 95.69 79 THR A O 1
ATOM 620 N N . ALA A 1 80 ? -3.056 3.475 4.743 1.00 97.00 80 ALA A N 1
ATOM 621 C CA . ALA A 1 80 ? -3.117 2.630 5.929 1.00 97.00 80 ALA A CA 1
ATOM 622 C C . ALA A 1 80 ? -4.575 2.467 6.385 1.00 97.00 80 ALA A C 1
ATOM 624 O O . ALA A 1 80 ? -5.482 3.126 5.866 1.00 97.00 80 ALA A O 1
ATOM 625 N N . VAL A 1 81 ? -4.806 1.616 7.384 1.00 97.44 81 VAL A N 1
ATOM 626 C CA . VAL A 1 81 ? -6.098 1.541 8.076 1.00 97.44 81 VAL A CA 1
ATOM 627 C C . VAL A 1 81 ? -5.916 1.763 9.571 1.00 97.44 81 VAL A C 1
ATOM 629 O O . VAL A 1 81 ? -4.889 1.400 10.139 1.00 97.44 81 VAL A O 1
ATOM 632 N N . ALA A 1 82 ? -6.913 2.349 10.225 1.00 97.69 82 ALA A N 1
ATOM 633 C CA . ALA A 1 82 ? -6.980 2.387 11.681 1.00 97.69 82 ALA A CA 1
ATOM 634 C C . ALA A 1 82 ? -8.175 1.599 12.202 1.00 97.69 82 ALA A C 1
ATOM 636 O O . ALA A 1 82 ? -9.245 1.610 11.598 1.00 97.69 82 ALA A O 1
ATOM 637 N N . PHE A 1 83 ? -7.993 0.954 13.349 1.00 97.56 83 PHE A N 1
ATOM 638 C CA . PHE A 1 83 ? -9.045 0.272 14.089 1.00 97.56 83 PHE A CA 1
ATOM 639 C C . PHE A 1 83 ? -9.340 1.056 15.358 1.00 97.56 83 PHE A C 1
ATOM 641 O O . PHE A 1 83 ? -8.503 1.098 16.255 1.00 97.56 83 PHE A O 1
ATOM 648 N N . GLU A 1 84 ? -10.527 1.639 15.448 1.00 97.75 84 GLU A N 1
ATOM 649 C CA . GLU A 1 84 ? -11.091 2.100 16.712 1.00 97.75 84 GLU A CA 1
ATOM 650 C C . GLU A 1 84 ? -11.869 0.937 17.322 1.00 97.75 84 GLU A C 1
ATOM 652 O O . GLU A 1 84 ? -12.937 0.562 16.836 1.00 97.75 84 GLU A O 1
ATOM 657 N N . VAL A 1 85 ? -11.309 0.337 18.366 1.00 97.31 85 VAL A N 1
ATOM 658 C CA . VAL A 1 85 ? -11.902 -0.786 19.088 1.00 97.31 85 VAL A CA 1
ATOM 659 C C . VAL A 1 85 ? -12.522 -0.265 20.375 1.00 97.31 85 VAL A C 1
ATOM 661 O O . VAL A 1 85 ? -11.815 0.234 21.249 1.00 97.31 85 VAL A O 1
ATOM 664 N N . VAL A 1 86 ? -13.838 -0.409 20.503 1.00 97.56 86 VAL A N 1
ATOM 665 C CA . VAL A 1 86 ? -14.594 -0.102 21.718 1.00 97.56 86 VAL A CA 1
ATOM 666 C C . VAL A 1 86 ? -14.984 -1.410 22.393 1.00 97.56 86 VAL A C 1
ATOM 668 O O . VAL A 1 86 ? -15.849 -2.141 21.905 1.00 97.56 86 VAL A O 1
ATOM 671 N N . ASP A 1 87 ? -14.359 -1.691 23.533 1.00 95.38 87 ASP A N 1
ATOM 672 C CA . ASP A 1 87 ? -14.654 -2.861 24.360 1.00 95.38 87 ASP A CA 1
ATOM 673 C C . ASP A 1 87 ? -14.982 -2.414 25.784 1.00 95.38 87 ASP A C 1
ATOM 675 O O . ASP A 1 87 ? -14.245 -1.633 26.384 1.00 95.38 87 ASP A O 1
ATOM 679 N N . GLN A 1 88 ? -16.130 -2.852 26.306 1.00 92.25 88 GLN A N 1
ATOM 680 C CA . GLN A 1 88 ? -16.627 -2.475 27.639 1.00 92.25 88 GLN A CA 1
ATOM 681 C C . GLN A 1 88 ? -16.609 -0.952 27.915 1.00 92.25 88 GLN A C 1
ATOM 683 O O . GLN A 1 88 ? -16.367 -0.509 29.034 1.00 92.25 88 GLN A O 1
ATOM 688 N N . GLY A 1 89 ? -16.861 -0.136 26.886 1.00 91.56 89 GLY A N 1
ATOM 689 C CA . GLY A 1 89 ? -16.865 1.330 26.982 1.00 91.56 89 GLY A CA 1
ATOM 690 C C . GLY A 1 89 ? -15.485 1.994 26.899 1.00 91.56 89 GLY A C 1
ATOM 691 O O . GLY A 1 89 ? -15.408 3.219 26.941 1.00 91.56 89 GLY A O 1
ATOM 692 N N . VAL A 1 90 ? -14.406 1.223 26.741 1.00 93.75 90 VAL A N 1
ATOM 693 C CA . VAL A 1 90 ? -13.045 1.740 26.551 1.00 93.75 90 VAL A CA 1
ATOM 694 C C . VAL A 1 90 ? -12.692 1.709 25.068 1.00 93.75 90 VAL A C 1
ATOM 696 O O . VAL A 1 90 ? -12.658 0.642 24.458 1.00 93.75 90 VAL A O 1
ATOM 699 N N . ALA A 1 91 ? -12.408 2.880 24.496 1.00 94.88 91 ALA A N 1
ATOM 700 C CA . ALA A 1 91 ? -11.957 3.022 23.115 1.00 94.88 91 ALA A CA 1
ATOM 701 C C . ALA A 1 91 ? -10.425 2.963 23.024 1.00 94.88 91 ALA A C 1
ATOM 703 O O . ALA A 1 91 ? -9.721 3.630 23.787 1.00 94.88 91 ALA A O 1
ATOM 704 N N . ARG A 1 92 ? -9.904 2.187 22.073 1.00 95.12 92 ARG A N 1
ATOM 705 C CA . ARG A 1 92 ? -8.476 2.103 21.736 1.00 95.12 92 ARG A CA 1
ATOM 706 C C . ARG A 1 92 ? -8.305 2.178 20.229 1.00 95.12 92 ARG A C 1
ATOM 708 O O . ARG A 1 92 ? -9.036 1.512 19.507 1.00 95.12 92 ARG A O 1
ATOM 715 N N . ASN A 1 93 ? -7.322 2.949 19.777 1.00 95.81 93 ASN A N 1
ATOM 716 C CA . ASN A 1 93 ? -7.019 3.091 18.358 1.00 95.81 93 ASN A CA 1
ATOM 717 C C . ASN A 1 93 ? -5.715 2.375 18.021 1.00 95.81 93 ASN A C 1
ATOM 719 O O . ASN A 1 93 ? -4.711 2.566 18.699 1.00 95.81 93 ASN A O 1
ATOM 723 N N . TYR A 1 94 ? -5.741 1.574 16.968 1.00 96.44 94 TYR A N 1
ATOM 724 C CA . TYR A 1 94 ? -4.569 0.906 16.419 1.00 96.44 94 TYR A CA 1
ATOM 725 C C . TYR A 1 94 ? -4.391 1.352 14.976 1.00 96.44 94 T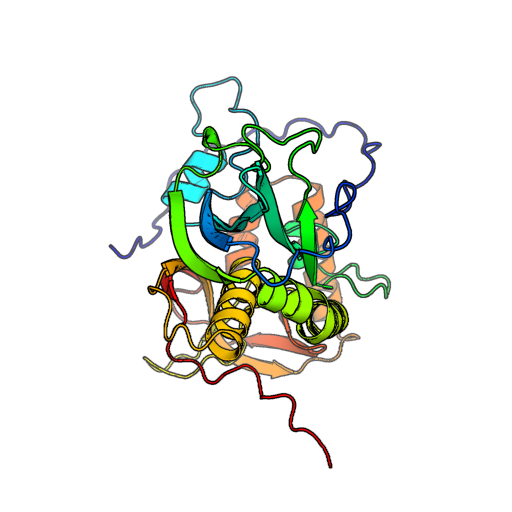YR A C 1
ATOM 727 O O . TYR A 1 94 ? -5.380 1.553 14.276 1.00 96.44 94 TYR A O 1
ATOM 735 N N . THR A 1 95 ? -3.152 1.490 14.511 1.00 97.25 95 THR A N 1
ATOM 736 C CA . THR A 1 95 ? -2.872 1.782 13.096 1.00 97.25 95 THR A CA 1
ATOM 737 C C . THR A 1 95 ? -2.203 0.581 12.456 1.00 97.25 95 THR A C 1
ATOM 739 O O . THR A 1 95 ? -1.180 0.119 12.951 1.00 97.25 95 THR A O 1
ATOM 742 N N . MET A 1 96 ? -2.775 0.080 11.368 1.00 97.00 96 MET A N 1
ATOM 743 C CA . MET A 1 96 ? -2.229 -1.005 10.569 1.00 97.00 96 MET A CA 1
ATOM 744 C C . MET A 1 96 ? -1.715 -0.459 9.242 1.00 97.00 96 MET A C 1
ATOM 746 O O . MET A 1 96 ? -2.474 0.094 8.443 1.00 97.00 96 MET A O 1
ATOM 750 N N . GLU A 1 97 ? -0.427 -0.655 8.999 1.00 95.50 97 GLU A N 1
ATOM 751 C CA . GLU A 1 97 ? 0.211 -0.380 7.714 1.00 95.50 97 GLU A CA 1
ATOM 752 C C . GLU A 1 97 ? 0.570 -1.693 7.026 1.00 95.50 97 GLU A C 1
ATOM 754 O O . GLU A 1 97 ? 0.824 -2.692 7.690 1.00 95.50 97 GLU A O 1
ATOM 759 N N . PHE A 1 98 ? 0.627 -1.691 5.701 1.00 93.69 98 PHE A N 1
ATOM 760 C CA . PHE A 1 98 ? 1.237 -2.759 4.919 1.00 93.69 98 PHE A CA 1
ATOM 761 C C . PHE A 1 98 ? 2.343 -2.132 4.083 1.00 93.69 98 PHE A C 1
ATOM 763 O O . PHE A 1 98 ? 2.071 -1.185 3.351 1.00 93.69 98 PHE A O 1
ATOM 770 N N . ASP A 1 99 ? 3.584 -2.589 4.209 1.00 90.56 99 ASP A N 1
ATOM 771 C CA . ASP A 1 99 ? 4.687 -1.982 3.461 1.00 90.56 99 ASP A CA 1
ATOM 772 C C . ASP A 1 99 ? 5.866 -2.942 3.266 1.00 90.56 99 ASP A C 1
ATOM 774 O O . ASP A 1 99 ? 5.914 -4.028 3.855 1.00 90.56 99 ASP A O 1
ATOM 778 N N . SER A 1 100 ? 6.814 -2.521 2.428 1.00 86.50 100 SER A N 1
ATOM 779 C CA . SER A 1 100 ? 8.119 -3.162 2.254 1.00 86.50 100 SER A CA 1
ATOM 780 C C . SER A 1 100 ? 8.888 -3.216 3.578 1.00 86.50 100 SER A C 1
ATOM 782 O O . SER A 1 100 ? 8.930 -2.243 4.334 1.00 86.50 100 SER A O 1
ATOM 784 N N . THR A 1 101 ? 9.570 -4.332 3.848 1.00 82.31 101 THR A N 1
ATOM 785 C CA . THR A 1 101 ? 10.389 -4.483 5.062 1.00 82.31 101 THR A CA 1
ATOM 786 C C . THR A 1 101 ? 11.682 -3.658 5.062 1.00 82.31 101 THR A C 1
ATOM 788 O O . THR A 1 101 ? 12.254 -3.434 6.132 1.00 82.31 101 THR A O 1
ATOM 791 N N . THR A 1 102 ? 12.139 -3.192 3.896 1.00 70.25 102 THR A N 1
ATOM 792 C CA . THR A 1 102 ? 13.444 -2.530 3.701 1.00 70.25 102 THR A CA 1
ATOM 793 C C . THR A 1 102 ? 13.351 -1.006 3.550 1.00 70.25 102 THR A C 1
ATOM 795 O O . THR A 1 102 ? 14.299 -0.305 3.901 1.00 70.25 102 THR A O 1
ATOM 798 N N . SER A 1 103 ? 12.226 -0.500 3.028 1.00 68.00 103 SER A N 1
ATOM 799 C CA . SER A 1 103 ? 11.809 0.899 2.754 1.00 68.00 103 SER A CA 1
ATOM 800 C C . SER A 1 103 ? 11.143 0.966 1.372 1.00 68.00 103 SER A C 1
ATOM 802 O O . SER A 1 103 ? 11.335 0.064 0.562 1.00 68.00 103 SER A O 1
ATOM 804 N N . LEU A 1 104 ? 10.407 2.040 1.043 1.00 65.00 104 LEU A N 1
ATOM 805 C CA . LEU A 1 104 ? 9.859 2.235 -0.316 1.00 65.00 104 LEU A CA 1
ATOM 806 C C . LEU A 1 104 ? 10.959 2.170 -1.387 1.00 65.00 104 LEU A C 1
ATOM 808 O O . LEU A 1 104 ? 10.786 1.573 -2.443 1.00 65.00 104 LEU A O 1
ATOM 812 N N . VAL A 1 105 ? 12.108 2.771 -1.089 1.00 66.25 105 VAL A N 1
ATOM 813 C CA . VAL A 1 105 ? 13.268 2.794 -1.979 1.00 66.25 105 VAL A CA 1
ATOM 814 C C . VAL A 1 105 ? 13.877 1.393 -2.119 1.00 66.25 105 VAL A C 1
ATOM 816 O O . VAL A 1 105 ? 14.137 0.954 -3.236 1.00 66.25 105 VAL A O 1
ATOM 819 N N . GLY A 1 106 ? 14.010 0.653 -1.013 1.00 61.28 106 GLY A N 1
ATOM 820 C CA . GLY A 1 106 ? 14.393 -0.766 -1.036 1.00 61.28 106 GLY A CA 1
ATOM 821 C C . GLY A 1 106 ? 13.343 -1.683 -1.680 1.00 61.28 106 GLY A C 1
ATOM 822 O O . GLY A 1 106 ? 13.675 -2.757 -2.160 1.00 61.28 106 GLY A O 1
ATOM 823 N N . GLY A 1 107 ? 12.083 -1.246 -1.763 1.00 59.44 107 GLY A N 1
ATOM 824 C CA . GLY A 1 107 ? 11.018 -1.918 -2.510 1.00 59.44 107 GLY A CA 1
ATOM 825 C C . GLY A 1 107 ? 11.087 -1.693 -4.026 1.00 59.44 107 GLY A C 1
ATOM 826 O O . GLY A 1 107 ? 10.430 -2.408 -4.776 1.00 59.44 107 GLY A O 1
ATOM 827 N N . ILE A 1 108 ? 11.881 -0.723 -4.494 1.00 69.88 108 ILE A N 1
ATOM 828 C CA . ILE A 1 108 ? 12.102 -0.431 -5.922 1.00 69.88 108 ILE A CA 1
ATOM 829 C C . ILE A 1 108 ? 13.400 -1.082 -6.424 1.00 69.88 108 ILE A C 1
ATOM 831 O O . ILE A 1 108 ? 13.471 -1.488 -7.584 1.00 69.88 108 ILE A O 1
ATOM 835 N N . VAL A 1 109 ? 14.413 -1.222 -5.561 1.00 65.69 109 VAL A N 1
ATOM 836 C CA . VAL A 1 109 ? 15.740 -1.752 -5.921 1.00 65.69 109 VAL A CA 1
ATOM 837 C C . VAL A 1 109 ? 16.035 -3.042 -5.161 1.00 65.69 109 VAL A C 1
ATOM 839 O O . VAL A 1 109 ? 16.047 -3.016 -3.932 1.00 65.69 109 VAL A O 1
ATOM 842 N N . PRO A 1 110 ? 16.351 -4.158 -5.842 1.00 60.56 110 PRO A N 1
ATOM 843 C CA . PRO A 1 110 ? 16.857 -5.335 -5.168 1.00 60.56 110 PRO A CA 1
ATOM 844 C C . PRO A 1 110 ? 18.157 -5.039 -4.434 1.00 60.56 110 PRO A C 1
ATOM 846 O O . PRO A 1 110 ? 19.074 -4.430 -4.986 1.00 60.56 110 PRO A O 1
ATOM 849 N N . HIS A 1 111 ? 18.324 -5.655 -3.269 1.00 57.31 111 HIS A N 1
ATOM 850 C CA . HIS A 1 111 ? 19.657 -6.015 -2.813 1.00 57.31 111 HIS A CA 1
ATOM 851 C C . HIS A 1 111 ? 20.191 -7.142 -3.711 1.00 57.31 111 HIS A C 1
ATOM 853 O O . HIS A 1 111 ? 19.757 -8.289 -3.625 1.00 57.31 111 HIS A O 1
ATOM 859 N N . LEU A 1 112 ? 21.148 -6.818 -4.585 1.00 53.66 112 LE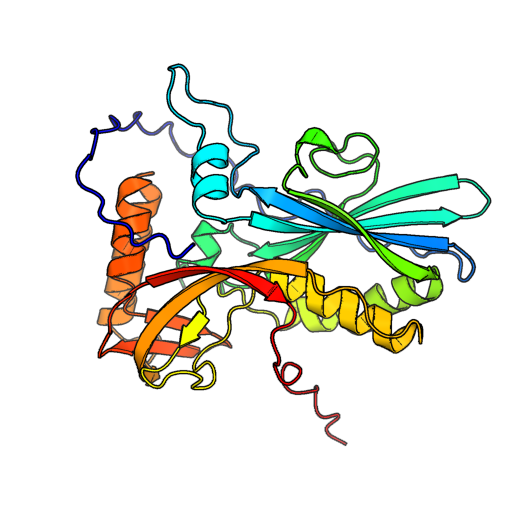U A N 1
ATOM 860 C CA . LEU A 1 112 ? 21.764 -7.751 -5.543 1.00 53.66 112 LEU A CA 1
ATOM 861 C C . LEU A 1 112 ? 22.565 -8.906 -4.893 1.00 53.66 112 LEU A C 1
ATOM 863 O O . LEU A 1 112 ? 23.117 -9.747 -5.595 1.00 53.66 112 LEU A O 1
ATOM 867 N N . SER A 1 113 ? 22.624 -8.987 -3.560 1.00 48.88 113 SER A N 1
ATOM 868 C CA . SER A 1 113 ? 23.421 -9.952 -2.787 1.00 48.88 113 SER A CA 1
ATOM 869 C C . SER A 1 113 ? 22.660 -11.209 -2.324 1.00 48.88 113 SER A C 1
ATOM 871 O O . SER A 1 113 ? 23.085 -11.873 -1.380 1.00 48.88 113 SER A O 1
ATOM 873 N N . GLY A 1 114 ? 21.549 -11.571 -2.974 1.00 45.38 114 GLY A N 1
ATOM 874 C CA . GLY A 1 114 ? 20.833 -12.829 -2.703 1.00 45.38 114 GLY A CA 1
ATOM 875 C C . GLY A 1 114 ? 19.946 -12.832 -1.450 1.00 45.38 114 GLY A C 1
ATOM 876 O O . GLY A 1 114 ? 19.436 -13.883 -1.069 1.00 45.38 114 GLY A O 1
ATOM 877 N N . GLN A 1 115 ? 19.728 -11.679 -0.816 1.00 51.41 115 GLN A N 1
ATOM 878 C CA . GLN A 1 115 ? 18.697 -11.511 0.211 1.00 51.41 115 GLN A CA 1
ATOM 879 C C . GLN A 1 115 ? 17.400 -11.070 -0.461 1.00 51.41 115 GLN A C 1
ATOM 881 O O . GLN A 1 115 ? 17.430 -10.075 -1.172 1.00 51.41 115 GLN A O 1
ATOM 886 N N . THR A 1 116 ? 16.289 -11.786 -0.250 1.00 52.69 116 THR A N 1
ATOM 887 C CA . THR A 1 116 ? 14.962 -11.483 -0.819 1.00 52.69 116 THR A CA 1
ATOM 888 C C . THR A 1 116 ? 14.455 -10.126 -0.298 1.00 52.69 116 THR A C 1
ATOM 890 O O . THR A 1 116 ? 13.993 -10.047 0.841 1.00 52.69 116 THR A O 1
ATOM 893 N N . PRO A 1 117 ? 14.541 -9.038 -1.084 1.00 60.09 117 PRO A N 1
ATOM 894 C CA . PRO A 1 117 ? 14.420 -7.672 -0.571 1.00 60.09 117 PRO A CA 1
ATOM 895 C C . PRO A 1 117 ? 13.014 -7.062 -0.705 1.00 60.09 117 PRO A C 1
ATOM 897 O O . PRO A 1 117 ? 12.796 -5.944 -0.244 1.00 60.09 117 PRO A O 1
ATOM 900 N N . TRP A 1 118 ? 12.056 -7.790 -1.286 1.00 68.75 118 TRP A N 1
ATOM 901 C CA . TRP A 1 118 ? 10.700 -7.291 -1.553 1.00 68.75 118 TRP A CA 1
ATOM 902 C C . TRP A 1 118 ? 9.632 -7.852 -0.630 1.00 68.75 118 TRP A C 1
ATOM 904 O O . TRP A 1 118 ? 8.458 -7.718 -0.936 1.00 68.75 118 TRP A O 1
ATOM 914 N N . ASN A 1 119 ? 9.975 -8.484 0.489 1.00 83.19 119 ASN A N 1
ATOM 915 C CA . ASN A 1 119 ? 8.929 -8.956 1.393 1.00 83.19 119 ASN A CA 1
ATOM 916 C C . ASN A 1 119 ? 8.088 -7.762 1.864 1.00 83.19 119 ASN A C 1
ATOM 918 O O . ASN A 1 119 ? 8.624 -6.757 2.340 1.00 83.19 119 ASN A O 1
ATOM 922 N N . ALA A 1 120 ? 6.775 -7.881 1.719 1.00 86.88 120 ALA A N 1
ATOM 923 C CA . ALA A 1 120 ? 5.820 -6.925 2.242 1.00 86.88 120 ALA A CA 1
ATOM 924 C C . ALA A 1 120 ? 5.102 -7.547 3.433 1.00 86.88 120 ALA A C 1
ATOM 926 O O . ALA A 1 120 ? 4.784 -8.736 3.424 1.00 86.88 120 ALA A O 1
ATOM 927 N N . ARG A 1 121 ? 4.841 -6.757 4.471 1.00 91.44 121 ARG A N 1
ATOM 928 C CA . ARG A 1 121 ? 4.147 -7.260 5.659 1.00 91.44 121 ARG A CA 1
ATOM 929 C C . ARG A 1 121 ? 3.216 -6.228 6.255 1.00 91.44 121 ARG A C 1
ATOM 931 O O . ARG A 1 121 ? 3.444 -5.026 6.144 1.00 91.44 121 ARG A O 1
ATOM 938 N N . TYR A 1 122 ? 2.195 -6.718 6.936 1.00 94.00 122 TYR A N 1
ATOM 939 C CA . TYR A 1 122 ? 1.380 -5.921 7.830 1.00 94.00 122 TYR A CA 1
ATOM 940 C C . TYR A 1 122 ? 2.155 -5.563 9.097 1.00 94.00 122 TYR A C 1
ATOM 942 O O . TYR A 1 122 ? 2.908 -6.372 9.642 1.00 94.00 122 TYR A O 1
ATOM 950 N N . CYS A 1 123 ? 1.924 -4.350 9.576 1.00 94.50 123 CYS A N 1
ATOM 951 C CA . CYS A 1 123 ? 2.467 -3.805 10.799 1.00 94.50 123 CYS A CA 1
ATOM 952 C C . CYS A 1 123 ? 1.367 -3.137 11.609 1.00 94.50 123 CYS A C 1
ATOM 954 O O . CYS A 1 123 ? 0.861 -2.084 11.214 1.00 94.50 123 CYS A O 1
ATOM 956 N N . LEU A 1 124 ? 1.030 -3.720 12.756 1.00 95.62 124 LEU A N 1
ATOM 957 C CA . LEU A 1 124 ? 0.089 -3.127 13.693 1.00 95.62 124 LEU A CA 1
ATOM 958 C C . LEU A 1 124 ? 0.841 -2.304 14.731 1.00 95.62 124 LEU A C 1
ATOM 960 O O . LEU A 1 124 ? 1.715 -2.826 15.417 1.00 95.62 124 LEU A O 1
ATOM 964 N N . ARG A 1 125 ? 0.457 -1.042 14.903 1.00 94.81 125 ARG A N 1
ATOM 965 C CA . ARG A 1 125 ? 0.999 -0.173 15.949 1.00 94.81 125 ARG A CA 1
ATOM 966 C C . ARG A 1 125 ? -0.007 0.050 17.070 1.00 94.81 125 ARG A C 1
ATOM 968 O O . ARG A 1 125 ? -1.190 0.275 16.779 1.00 94.81 125 ARG A O 1
ATOM 975 N N . PRO A 1 126 ? 0.448 -0.012 18.334 1.00 94.00 126 PRO A N 1
ATOM 976 C CA . PRO A 1 126 ? -0.419 0.153 19.489 1.00 94.00 126 PRO A CA 1
ATOM 977 C C . PRO A 1 126 ? -0.820 1.625 19.691 1.00 94.00 126 PRO A C 1
ATOM 979 O O . PRO A 1 126 ? -0.161 2.518 19.154 1.00 94.00 126 PRO A O 1
ATOM 982 N N . PRO A 1 127 ? -1.862 1.905 20.497 1.00 92.19 127 PRO A N 1
ATOM 983 C CA . PRO A 1 127 ? -2.340 3.269 20.742 1.00 92.19 127 PRO A CA 1
ATOM 984 C C . PRO A 1 127 ? -1.293 4.205 21.368 1.00 92.19 127 PRO A C 1
ATOM 986 O O . PRO A 1 127 ? -1.368 5.423 21.205 1.00 92.19 127 PRO A O 1
ATOM 989 N N . ASP A 1 128 ? -0.346 3.642 22.111 1.00 91.94 128 ASP A N 1
ATOM 990 C CA . ASP A 1 128 ? 0.678 4.320 22.907 1.00 91.94 128 ASP A CA 1
ATOM 991 C C . ASP A 1 128 ? 2.078 4.251 22.273 1.00 91.94 128 ASP A C 1
ATOM 993 O O . ASP A 1 128 ? 3.085 4.449 22.953 1.00 91.94 128 ASP A O 1
ATOM 997 N N . CYS A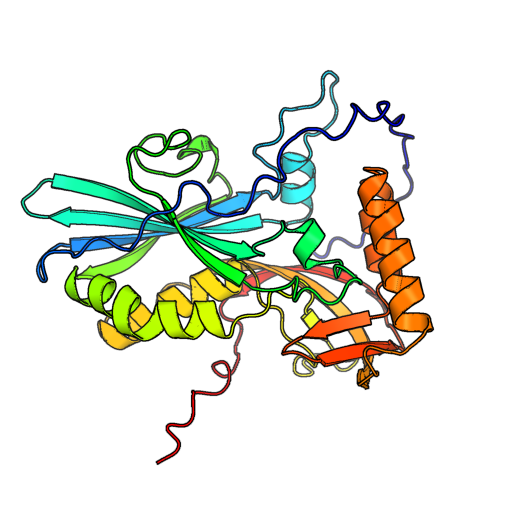 1 129 ? 2.163 3.998 20.963 1.00 89.69 129 CYS A N 1
ATOM 998 C CA . CYS A 1 129 ? 3.442 3.976 20.260 1.00 89.69 129 CYS A CA 1
ATOM 999 C C . CYS A 1 129 ? 4.168 5.345 20.329 1.00 89.69 129 CYS A C 1
ATOM 1001 O O . CYS A 1 129 ? 3.506 6.384 20.399 1.00 89.69 129 CYS A O 1
ATOM 1003 N N . PRO A 1 130 ? 5.516 5.402 20.241 1.00 87.50 130 PRO A N 1
ATOM 1004 C CA . PRO A 1 130 ? 6.277 6.652 20.401 1.00 87.50 130 PRO A CA 1
ATOM 1005 C C . PRO A 1 130 ? 5.855 7.801 19.471 1.00 87.50 130 PRO A C 1
ATOM 1007 O O . PRO A 1 130 ? 5.975 8.966 19.838 1.00 87.50 130 PRO A O 1
ATOM 1010 N N . ASN A 1 131 ? 5.339 7.476 18.281 1.00 87.69 131 ASN A N 1
ATOM 1011 C CA . ASN A 1 131 ? 4.873 8.444 17.283 1.00 87.69 131 ASN A CA 1
ATOM 1012 C C . ASN A 1 131 ? 3.338 8.506 17.179 1.00 87.69 131 ASN A C 1
ATOM 1014 O O . ASN A 1 131 ? 2.802 9.028 16.199 1.00 87.69 131 ASN A O 1
ATOM 1018 N N . CYS A 1 132 ? 2.611 7.953 18.149 1.00 89.75 132 CYS A N 1
ATOM 1019 C CA . CYS A 1 132 ? 1.156 7.943 18.154 1.00 89.75 132 CYS A CA 1
ATOM 1020 C C . CYS A 1 132 ? 0.605 9.214 18.813 1.00 89.75 132 CYS A C 1
ATOM 1022 O O . CYS A 1 132 ? 1.019 9.622 19.894 1.00 89.75 132 CYS A O 1
ATOM 1024 N N . THR A 1 133 ? -0.374 9.855 18.176 1.00 89.12 133 THR A N 1
ATOM 1025 C CA . THR A 1 133 ? -1.147 10.960 18.767 1.00 89.12 133 THR A CA 1
ATOM 1026 C C . THR A 1 133 ? -2.627 10.673 18.577 1.00 89.12 133 THR A C 1
ATOM 1028 O O . THR A 1 133 ? -3.069 10.419 17.460 1.00 89.12 133 THR A O 1
ATOM 1031 N N . GLY A 1 134 ? -3.406 10.671 19.664 1.00 81.06 134 GLY A N 1
ATOM 1032 C CA . GLY A 1 134 ? -4.811 10.239 19.612 1.00 81.06 134 GLY A CA 1
ATOM 1033 C C . GLY A 1 134 ? -4.979 8.753 19.255 1.00 81.06 134 GLY A C 1
ATOM 1034 O O . GLY A 1 134 ? -6.025 8.354 18.748 1.00 81.06 134 GLY A O 1
ATOM 1035 N N . GLY A 1 135 ? -3.932 7.949 19.473 1.00 81.12 135 GLY A N 1
ATOM 1036 C CA . GLY A 1 135 ? -3.867 6.535 19.101 1.00 81.12 135 GLY A CA 1
ATOM 1037 C C . GLY A 1 135 ? -3.767 6.261 17.594 1.00 81.12 135 GLY A C 1
ATOM 1038 O O . GLY A 1 135 ? -3.929 5.125 17.164 1.00 81.12 135 GLY A O 1
ATOM 1039 N N . LEU A 1 136 ? -3.481 7.285 16.784 1.00 91.75 136 LEU A N 1
ATOM 1040 C CA . LEU A 1 136 ? -3.111 7.123 15.378 1.00 91.75 136 LEU A CA 1
ATOM 1041 C C . LEU A 1 136 ? -1.606 7.317 15.222 1.00 91.75 136 LEU A C 1
ATOM 1043 O O . LEU A 1 136 ? -1.063 8.310 15.717 1.00 91.75 136 LEU A O 1
ATOM 1047 N N . PHE A 1 137 ? -0.946 6.418 14.496 1.00 92.06 137 PHE A N 1
ATOM 1048 C CA . PHE A 1 137 ? 0.458 6.583 14.120 1.00 92.06 137 PHE A CA 1
ATOM 1049 C C . PHE A 1 137 ? 0.622 7.861 13.287 1.00 92.06 137 PHE A C 1
ATOM 1051 O O . PHE A 1 137 ? -0.208 8.137 12.420 1.00 92.06 137 PHE A O 1
ATOM 1058 N N . TRP A 1 138 ? 1.619 8.686 13.618 1.00 89.38 138 TRP A N 1
ATOM 1059 C CA . TRP A 1 138 ? 1.824 10.060 13.122 1.00 89.38 138 TRP A CA 1
ATOM 1060 C C . TRP A 1 138 ? 0.702 11.072 13.424 1.00 89.38 138 TRP A C 1
ATOM 1062 O O . TRP A 1 138 ? 0.836 12.264 13.136 1.00 89.38 138 TRP A O 1
ATOM 1072 N N . GLY A 1 139 ? -0.386 10.636 14.059 1.00 90.81 139 GLY A N 1
ATOM 1073 C CA . GLY A 1 139 ? -1.503 11.473 14.476 1.00 90.81 139 GLY A CA 1
ATOM 1074 C C . GLY A 1 139 ? -2.426 11.960 13.345 1.00 90.81 139 GLY A C 1
ATOM 1075 O O . GLY A 1 139 ? -2.109 11.857 12.161 1.00 90.81 139 GLY A O 1
ATOM 1076 N N . PRO A 1 140 ? -3.581 12.567 13.685 1.00 90.88 140 PRO A N 1
ATOM 1077 C CA . PRO A 1 140 ? -4.574 13.009 12.696 1.00 90.88 140 PRO A CA 1
ATOM 1078 C C . PRO A 1 140 ? -4.061 14.065 11.709 1.00 90.88 140 PRO A C 1
ATOM 1080 O O . PRO A 1 140 ? -4.541 14.148 10.585 1.00 90.88 140 PRO A O 1
ATOM 1083 N N . LYS A 1 141 ? -3.084 14.885 12.123 1.00 89.44 141 LYS A N 1
ATOM 1084 C CA . LYS A 1 141 ? -2.497 15.937 11.277 1.00 89.44 141 LYS A CA 1
ATOM 1085 C C . LYS A 1 141 ? -1.637 15.387 10.140 1.00 89.44 141 LYS A C 1
ATOM 1087 O O . LYS A 1 141 ? -1.343 16.138 9.220 1.00 89.44 141 LYS A O 1
ATOM 1092 N N . HIS A 1 142 ? -1.225 14.125 10.213 1.00 91.06 142 HIS A N 1
ATOM 1093 C CA . HIS A 1 142 ? -0.496 13.460 9.139 1.00 91.06 142 HIS A CA 1
ATOM 1094 C C . HIS A 1 142 ? -1.445 12.948 8.046 1.00 91.06 142 HIS A C 1
ATOM 1096 O O . HIS A 1 142 ? -1.193 13.156 6.862 1.00 91.06 142 HIS A O 1
ATOM 1102 N N . TRP A 1 143 ? -2.577 12.354 8.437 1.00 93.69 143 TRP A N 1
ATOM 1103 C CA . TRP A 1 143 ? -3.572 11.737 7.547 1.00 93.69 143 TRP A CA 1
ATOM 1104 C C . TRP A 1 143 ? -4.498 12.762 6.870 1.00 93.69 143 TRP A C 1
ATOM 1106 O O . TRP A 1 143 ? -5.724 12.694 6.952 1.00 93.69 143 TRP A O 1
ATOM 1116 N N . THR A 1 144 ? -3.902 13.761 6.219 1.00 91.06 144 THR A N 1
ATOM 1117 C CA . THR A 1 144 ? -4.605 14.934 5.678 1.00 91.06 144 THR A CA 1
ATOM 1118 C C . THR A 1 144 ? -5.425 14.643 4.428 1.00 91.06 144 THR A C 1
ATOM 1120 O O . THR A 1 144 ? -6.364 15.384 4.135 1.00 91.06 144 THR A O 1
ATOM 1123 N N . LYS A 1 145 ? -5.099 13.579 3.682 1.00 94.50 145 LYS A N 1
ATOM 1124 C CA . LYS A 1 145 ? -5.812 13.237 2.447 1.00 94.50 145 LYS A CA 1
ATOM 1125 C C . LYS A 1 145 ? -7.113 12.498 2.738 1.00 94.50 145 LYS A C 1
ATOM 1127 O O . LYS A 1 145 ? -8.142 12.803 2.131 1.00 94.50 145 LYS A O 1
ATOM 1132 N N . ALA A 1 146 ? -7.071 11.535 3.655 1.00 93.38 146 ALA A N 1
ATOM 1133 C CA . ALA A 1 146 ? -8.256 10.825 4.108 1.00 93.38 146 ALA A CA 1
ATOM 1134 C C . ALA A 1 146 ? -8.091 10.315 5.543 1.00 93.38 146 ALA A C 1
ATOM 1136 O O . ALA A 1 146 ? -7.067 9.739 5.891 1.00 93.38 146 ALA A O 1
ATOM 1137 N N . LEU A 1 147 ? -9.156 10.486 6.324 1.00 95.31 147 LEU A N 1
ATOM 1138 C CA . LEU A 1 147 ? -9.395 9.866 7.623 1.00 95.31 147 LEU A CA 1
ATOM 1139 C C . LEU A 1 147 ? -10.910 9.649 7.711 1.00 95.31 147 LEU A C 1
ATOM 1141 O O . LEU A 1 147 ? -11.649 10.547 8.116 1.00 95.31 147 LEU A O 1
ATOM 1145 N N . LYS A 1 148 ? -11.397 8.517 7.194 1.00 94.81 148 LYS A N 1
ATOM 1146 C CA . LYS A 1 148 ? -12.841 8.263 7.030 1.00 94.81 148 LYS A CA 1
ATOM 1147 C C . LYS A 1 148 ? -13.216 6.866 7.510 1.00 94.81 148 LYS A C 1
ATOM 1149 O O . LYS A 1 148 ? -12.511 5.932 7.140 1.00 94.81 148 LYS A O 1
ATOM 1154 N N . PRO A 1 149 ? -14.312 6.693 8.267 1.00 96.25 149 PRO A N 1
ATOM 1155 C CA . PRO A 1 149 ? -14.808 5.363 8.588 1.00 96.25 149 PRO A CA 1
ATOM 1156 C C . PRO A 1 149 ? -15.295 4.683 7.301 1.00 96.25 149 PRO A C 1
ATOM 1158 O O . PRO A 1 149 ? -16.011 5.297 6.509 1.00 96.25 149 PRO A O 1
ATOM 1161 N N . VAL A 1 150 ? -14.891 3.433 7.086 1.00 96.12 150 VAL A N 1
ATOM 1162 C CA . VAL A 1 150 ? -15.203 2.662 5.866 1.00 96.12 150 VAL A CA 1
ATOM 1163 C C . VAL A 1 150 ? -15.867 1.324 6.147 1.00 96.12 150 VAL A C 1
ATOM 1165 O O . VAL A 1 150 ? -16.587 0.821 5.291 1.00 96.12 150 VAL A O 1
ATOM 1168 N N . LEU A 1 151 ? -15.664 0.757 7.335 1.00 96.19 151 LEU A N 1
ATOM 1169 C CA . LEU A 1 151 ? -16.252 -0.522 7.713 1.00 96.19 151 LEU A CA 1
ATOM 1170 C C . LEU A 1 151 ? -16.504 -0.563 9.218 1.00 96.19 151 LEU A C 1
ATOM 1172 O O . LEU A 1 151 ? -15.779 0.060 9.993 1.00 96.19 151 LEU A O 1
ATOM 1176 N N . LYS A 1 152 ? -17.516 -1.317 9.642 1.00 96.81 152 LYS A N 1
ATOM 1177 C CA . LYS A 1 152 ? -17.770 -1.597 11.054 1.00 96.81 152 LYS A CA 1
ATOM 1178 C C . LYS A 1 152 ? -17.911 -3.097 11.248 1.00 96.81 152 LYS A C 1
ATOM 1180 O O . LYS A 1 152 ? -18.769 -3.718 10.630 1.00 96.81 152 LYS A O 1
ATOM 1185 N N . VAL A 1 153 ? -17.070 -3.666 12.102 1.00 97.31 153 VAL A N 1
ATOM 1186 C CA . VAL A 1 153 ? -17.006 -5.106 12.369 1.00 97.31 153 VAL A CA 1
ATOM 1187 C C . VAL A 1 153 ? -17.010 -5.377 13.874 1.00 97.31 153 VAL A C 1
ATOM 1189 O O . VAL A 1 153 ? -17.062 -4.459 14.695 1.00 97.31 153 VAL A O 1
ATOM 1192 N N . ARG A 1 154 ? -16.996 -6.656 14.242 1.00 97.75 154 ARG A N 1
ATOM 1193 C CA . ARG A 1 154 ? -16.869 -7.127 15.618 1.00 97.75 154 ARG A CA 1
ATOM 1194 C C . ARG A 1 154 ? -15.432 -7.544 15.916 1.00 97.75 154 ARG A C 1
ATOM 1196 O O . ARG A 1 154 ? -14.684 -7.881 14.997 1.00 97.75 154 ARG A O 1
ATOM 1203 N N . GLY A 1 155 ? -15.061 -7.574 17.194 1.00 97.75 155 GLY A N 1
ATOM 1204 C CA . GLY A 1 155 ? -13.734 -8.017 17.630 1.00 97.75 155 GLY A CA 1
ATOM 1205 C C . GLY A 1 155 ? -13.402 -9.450 17.200 1.00 97.75 155 GLY A C 1
ATOM 1206 O O . GLY A 1 155 ? -12.251 -9.740 16.883 1.00 97.75 155 GLY A O 1
ATOM 1207 N N . GLU A 1 156 ? -14.404 -10.329 17.074 1.00 97.88 156 GLU A N 1
ATOM 1208 C CA . GLU A 1 156 ? -14.211 -11.677 16.519 1.00 97.88 156 GLU A CA 1
ATOM 1209 C C . GLU A 1 156 ? -13.669 -11.669 15.079 1.00 97.88 156 GLU A C 1
ATOM 1211 O O . GLU A 1 156 ? -12.829 -12.500 14.739 1.00 97.88 156 GLU A O 1
ATOM 1216 N N . HIS A 1 157 ? -14.066 -10.695 14.253 1.00 97.38 157 HIS A N 1
ATOM 1217 C CA . HIS A 1 157 ? -13.582 -10.575 12.876 1.00 97.38 157 HIS A CA 1
ATOM 1218 C C . HIS A 1 157 ? -12.123 -10.103 12.827 1.00 97.38 157 HIS A C 1
ATOM 1220 O O . HIS A 1 157 ? -11.353 -10.600 12.009 1.00 97.38 157 HIS A O 1
ATOM 1226 N N . LEU A 1 158 ? -11.706 -9.206 13.733 1.00 96.56 158 LEU A N 1
ATOM 1227 C CA . LEU A 1 158 ? -10.289 -8.837 13.860 1.00 96.56 158 LEU A CA 1
ATOM 1228 C C . LEU A 1 158 ? -9.429 -10.008 14.349 1.00 96.56 158 LEU A C 1
ATOM 1230 O O . LEU A 1 158 ? -8.312 -10.183 13.866 1.00 96.56 158 LEU A O 1
ATOM 1234 N N . ASN A 1 159 ? -9.949 -10.834 15.261 1.00 97.38 159 ASN A N 1
ATOM 1235 C CA . ASN A 1 159 ? -9.241 -12.041 15.691 1.00 97.38 159 ASN A CA 1
ATOM 1236 C C . ASN A 1 159 ? -9.017 -12.998 14.506 1.00 97.38 159 ASN A C 1
ATOM 1238 O O . ASN A 1 159 ? -7.908 -13.493 14.335 1.00 97.38 159 ASN A O 1
ATOM 1242 N N . ARG A 1 160 ? -10.037 -13.194 13.656 1.00 96.88 160 ARG A N 1
ATOM 1243 C CA . ARG A 1 160 ? -9.937 -14.008 12.430 1.00 96.88 160 ARG A CA 1
ATOM 1244 C C . ARG A 1 160 ? -9.015 -13.408 11.374 1.00 96.88 160 ARG A C 1
ATOM 1246 O O . ARG A 1 160 ? -8.314 -14.139 10.689 1.00 96.88 160 ARG A O 1
ATOM 1253 N N . LEU A 1 161 ? -8.988 -12.084 11.230 1.00 95.31 161 LEU A N 1
ATOM 1254 C CA . LEU A 1 161 ? -8.014 -11.405 10.369 1.00 95.31 161 LEU A CA 1
ATOM 1255 C C . LEU A 1 161 ? -6.579 -11.759 10.782 1.00 95.31 161 LEU A C 1
ATOM 1257 O O . LEU A 1 161 ? -5.747 -12.057 9.926 1.00 95.31 161 LEU A O 1
ATOM 1261 N N . ALA A 1 162 ? -6.303 -11.748 12.085 1.00 94.56 162 ALA A N 1
ATOM 1262 C CA . ALA A 1 162 ? -4.982 -12.047 12.619 1.00 94.56 162 ALA A CA 1
ATOM 1263 C C . ALA A 1 162 ? -4.600 -13.530 12.547 1.00 94.56 162 ALA A C 1
ATOM 1265 O O . ALA A 1 162 ? -3.422 -13.823 12.363 1.00 94.56 162 ALA A O 1
ATOM 1266 N N . SER A 1 163 ? -5.555 -14.455 12.689 1.00 94.25 163 SER A N 1
ATOM 1267 C CA . SER A 1 163 ? -5.272 -15.894 12.633 1.00 94.25 163 SER A CA 1
ATOM 1268 C C . SER A 1 163 ? -5.260 -16.460 11.216 1.00 94.25 163 SER A C 1
ATOM 1270 O O . SER A 1 163 ? -4.398 -17.275 10.902 1.00 94.25 163 SER A O 1
ATOM 1272 N N . ASP A 1 164 ? -6.193 -16.029 10.367 1.00 93.25 164 ASP A N 1
ATOM 1273 C CA . ASP A 1 164 ? -6.498 -16.729 9.115 1.00 93.25 164 ASP A CA 1
ATOM 1274 C C . ASP A 1 164 ? -5.885 -16.013 7.901 1.00 93.25 164 ASP A C 1
ATOM 1276 O O . ASP A 1 164 ? -5.485 -16.653 6.936 1.00 93.25 164 ASP A O 1
ATOM 1280 N N . PHE A 1 165 ? -5.803 -14.677 7.931 1.00 92.31 165 PHE A N 1
ATOM 1281 C CA . PHE A 1 165 ? -5.444 -13.874 6.756 1.00 92.31 165 PHE A CA 1
ATOM 1282 C C . PHE A 1 165 ? -4.029 -13.294 6.824 1.00 92.31 165 PHE A C 1
ATOM 1284 O O . PHE A 1 165 ? -3.218 -13.511 5.922 1.00 92.31 165 PHE A O 1
ATOM 1291 N N . MET A 1 166 ? -3.713 -12.549 7.890 1.00 91.75 166 MET A N 1
ATOM 1292 C CA . MET A 1 166 ? -2.434 -11.840 8.001 1.00 91.75 166 MET A CA 1
ATOM 1293 C C . MET A 1 166 ? -1.207 -12.761 7.909 1.00 91.75 166 MET A C 1
ATOM 1295 O O . MET A 1 166 ? -0.270 -12.375 7.211 1.00 91.75 166 MET A O 1
ATOM 1299 N N . PRO A 1 167 ? -1.168 -13.951 8.551 1.00 89.12 167 PRO A N 1
ATOM 1300 C CA . PRO A 1 167 ? 0.000 -14.825 8.476 1.00 89.12 167 PRO A CA 1
ATOM 1301 C C . PRO A 1 167 ? 0.274 -15.297 7.047 1.00 89.12 167 PRO A C 1
ATOM 1303 O O . PRO A 1 167 ? 1.411 -15.218 6.590 1.00 89.12 167 PRO A O 1
ATOM 1306 N N . LEU A 1 168 ? -0.769 -15.706 6.316 1.00 85.88 168 LEU A N 1
ATOM 1307 C CA . LEU A 1 168 ? -0.647 -16.140 4.923 1.00 85.88 168 LEU A CA 1
ATOM 1308 C C . LEU A 1 168 ? -0.096 -15.011 4.049 1.00 85.88 168 LEU A C 1
ATOM 1310 O O . LEU A 1 168 ? 0.897 -15.194 3.347 1.00 85.88 168 LEU A O 1
ATOM 1314 N N . TYR A 1 169 ? -0.687 -13.820 4.160 1.00 85.56 169 TYR A N 1
ATOM 1315 C CA . TYR A 1 169 ? -0.302 -12.678 3.336 1.00 85.56 169 TYR A CA 1
ATOM 1316 C C . TYR A 1 169 ? 1.113 -12.168 3.659 1.00 85.56 169 TYR A C 1
ATOM 1318 O O . TYR A 1 169 ? 1.880 -11.859 2.753 1.00 85.56 169 TYR A O 1
ATOM 1326 N N . ASN A 1 170 ? 1.499 -12.138 4.940 1.00 86.69 170 ASN A N 1
ATOM 1327 C CA . ASN A 1 170 ? 2.845 -11.742 5.373 1.00 86.69 170 ASN A CA 1
ATOM 1328 C C . ASN A 1 170 ? 3.945 -12.701 4.894 1.00 86.69 170 ASN A C 1
ATOM 1330 O O . ASN A 1 170 ? 5.105 -12.296 4.810 1.00 86.69 170 ASN A O 1
ATOM 1334 N N . HIS A 1 171 ? 3.610 -13.965 4.623 1.00 82.44 171 HIS A N 1
ATOM 1335 C CA . HIS A 1 171 ? 4.567 -14.952 4.127 1.00 82.44 171 HIS A CA 1
ATOM 1336 C C . HIS A 1 171 ? 4.731 -14.932 2.607 1.00 82.44 171 HIS A C 1
ATOM 1338 O O . HIS A 1 171 ? 5.811 -15.269 2.124 1.00 82.44 171 HIS A O 1
ATOM 1344 N N . SER A 1 172 ? 3.692 -14.559 1.858 1.00 82.06 172 SER A N 1
ATOM 1345 C CA . SER A 1 172 ? 3.691 -14.663 0.396 1.00 82.06 172 SER A CA 1
ATOM 1346 C C . SER A 1 172 ? 3.811 -13.328 -0.337 1.00 82.06 172 SER A C 1
ATOM 1348 O O . SER A 1 172 ? 4.158 -13.321 -1.517 1.00 82.06 172 SER A O 1
ATOM 1350 N N . ALA A 1 173 ? 3.500 -12.199 0.305 1.00 85.75 173 ALA A N 1
ATOM 1351 C CA . ALA A 1 173 ? 3.409 -10.928 -0.398 1.00 85.75 173 ALA A CA 1
ATOM 1352 C C . ALA A 1 173 ? 4.783 -10.333 -0.736 1.00 85.75 173 ALA A C 1
ATOM 1354 O O . ALA A 1 173 ? 5.638 -10.124 0.128 1.00 85.75 173 ALA A O 1
ATOM 1355 N N . LEU A 1 174 ? 4.950 -9.986 -2.013 1.00 85.94 174 LEU A N 1
ATOM 1356 C CA . LEU A 1 174 ? 6.138 -9.330 -2.546 1.00 85.94 174 LEU A CA 1
ATOM 1357 C C . LEU A 1 174 ? 5.771 -7.926 -3.027 1.00 85.94 174 LEU A C 1
ATOM 1359 O O . LEU A 1 174 ? 4.988 -7.782 -3.960 1.00 85.94 174 LEU A O 1
ATOM 1363 N N . TYR A 1 175 ? 6.322 -6.906 -2.373 1.00 85.50 175 TYR A N 1
ATOM 1364 C CA . TYR A 1 175 ? 6.122 -5.498 -2.680 1.00 85.50 175 TYR A CA 1
ATOM 1365 C C . TYR A 1 175 ? 6.589 -5.176 -4.103 1.00 85.50 175 TYR A C 1
ATOM 1367 O O . TYR A 1 175 ? 7.730 -5.454 -4.471 1.00 85.50 175 TYR A O 1
ATOM 1375 N N . GLN A 1 176 ? 5.721 -4.540 -4.882 1.00 86.56 176 GLN A N 1
ATOM 1376 C CA . GLN A 1 176 ? 5.998 -4.074 -6.239 1.00 86.56 176 GLN A CA 1
ATOM 1377 C C . GLN A 1 176 ? 5.195 -2.786 -6.463 1.00 86.56 176 GLN A C 1
ATOM 1379 O O . GLN A 1 176 ? 3.975 -2.861 -6.587 1.00 86.56 176 GLN A O 1
ATOM 1384 N N . PRO A 1 177 ? 5.825 -1.601 -6.497 1.00 85.50 177 PRO A N 1
ATOM 1385 C CA . PRO A 1 177 ? 5.100 -0.341 -6.644 1.00 85.50 177 PRO A CA 1
ATOM 1386 C C . PRO A 1 177 ? 4.623 -0.034 -8.066 1.00 85.50 177 PRO A C 1
ATOM 1388 O O . PRO A 1 177 ? 3.839 0.897 -8.243 1.00 85.50 177 PRO A O 1
ATOM 1391 N N . PHE A 1 178 ? 5.096 -0.771 -9.071 1.00 87.12 178 PHE A N 1
ATOM 1392 C CA . PHE A 1 178 ? 4.797 -0.532 -10.476 1.00 87.12 178 PHE A CA 1
ATOM 1393 C C . PHE A 1 178 ? 3.776 -1.519 -11.018 1.00 87.12 178 PHE A C 1
ATOM 1395 O O . PHE A 1 178 ? 3.979 -2.732 -11.020 1.00 87.12 178 PHE A O 1
ATOM 1402 N N . ARG A 1 179 ? 2.724 -0.956 -11.596 1.00 88.88 179 ARG A N 1
ATOM 1403 C CA . ARG A 1 179 ? 1.801 -1.650 -12.482 1.00 88.88 179 ARG A CA 1
ATOM 1404 C C . ARG A 1 179 ? 2.291 -1.535 -13.919 1.00 88.88 179 ARG A C 1
ATOM 1406 O O . ARG A 1 179 ? 2.847 -0.503 -14.291 1.00 88.88 179 ARG A O 1
ATOM 1413 N N . VAL A 1 180 ? 2.073 -2.556 -14.743 1.00 89.75 180 VAL A N 1
ATOM 1414 C CA . VAL A 1 180 ? 2.461 -2.539 -16.163 1.00 89.75 180 VAL A CA 1
ATOM 1415 C C . VAL A 1 180 ? 1.253 -2.790 -17.052 1.00 89.75 180 VAL A C 1
ATOM 1417 O O . VAL A 1 180 ? 0.656 -3.865 -17.002 1.00 89.75 180 VAL A O 1
ATOM 1420 N N . THR A 1 181 ? 0.941 -1.830 -17.921 1.00 89.12 181 THR A N 1
ATOM 1421 C CA . THR A 1 181 ? -0.177 -1.912 -18.874 1.00 89.12 181 THR A CA 1
ATOM 1422 C C . THR A 1 181 ? 0.305 -2.045 -20.314 1.00 89.12 181 THR A C 1
ATOM 1424 O O . THR A 1 181 ? 1.299 -1.434 -20.719 1.00 89.12 181 THR A O 1
ATOM 1427 N N . GLY A 1 182 ? -0.436 -2.824 -21.108 1.00 85.88 182 GLY A N 1
ATOM 1428 C CA . GLY A 1 182 ? -0.217 -2.966 -22.550 1.00 85.88 182 GLY A CA 1
ATOM 1429 C C . GLY A 1 182 ? -0.734 -1.779 -23.374 1.00 85.88 182 GLY A C 1
ATOM 1430 O O . GLY A 1 182 ? -1.436 -0.907 -22.874 1.00 85.88 182 GLY A O 1
ATOM 1431 N N . LYS A 1 183 ? -0.397 -1.766 -24.672 1.00 76.75 183 LYS A N 1
ATOM 1432 C CA . LYS A 1 183 ? -0.687 -0.664 -25.613 1.00 76.75 183 LYS A CA 1
ATOM 1433 C C . LYS A 1 183 ? -2.170 -0.476 -25.950 1.00 76.75 183 LYS A C 1
ATOM 1435 O O . LYS A 1 183 ? -2.569 0.608 -26.371 1.00 76.75 183 LYS A O 1
ATOM 1440 N N . GLU A 1 184 ? -2.977 -1.522 -25.822 1.00 75.75 184 GLU A N 1
ATOM 1441 C CA . GLU A 1 184 ? -4.401 -1.457 -26.147 1.00 75.75 184 GLU A CA 1
ATOM 1442 C C . GLU A 1 184 ? -5.178 -0.790 -25.007 1.00 75.75 184 GLU A C 1
ATOM 1444 O O . GLU A 1 184 ? -4.983 -1.098 -23.832 1.00 75.75 184 GLU A O 1
ATOM 1449 N N . ALA A 1 185 ? -6.060 0.152 -25.351 1.00 62.94 185 ALA A N 1
ATOM 1450 C CA . ALA A 1 185 ? -6.891 0.829 -24.366 1.00 62.94 185 ALA A CA 1
ATOM 1451 C C . ALA A 1 185 ? -7.815 -0.188 -23.677 1.00 62.94 185 ALA A C 1
ATOM 1453 O O . ALA A 1 185 ? -8.623 -0.833 -24.340 1.00 62.94 185 ALA A O 1
ATOM 1454 N N . GLY A 1 186 ? -7.695 -0.313 -22.353 1.00 61.97 186 GLY A N 1
ATOM 1455 C CA . GLY A 1 186 ? -8.446 -1.303 -21.578 1.00 61.97 186 GLY A CA 1
ATOM 1456 C C . GLY A 1 186 ? -7.852 -2.714 -21.604 1.00 61.97 186 GLY A C 1
ATOM 1457 O O . GLY A 1 186 ? -8.521 -3.642 -21.157 1.00 61.97 186 GLY A O 1
ATOM 1458 N N . ALA A 1 187 ? -6.624 -2.894 -22.107 1.00 63.16 187 ALA A N 1
ATOM 1459 C CA . ALA A 1 187 ? -5.897 -4.143 -21.913 1.00 63.16 187 ALA A CA 1
ATOM 1460 C C . ALA A 1 187 ? -5.782 -4.457 -20.412 1.00 63.16 187 ALA A C 1
ATOM 1462 O O . ALA A 1 187 ? -5.537 -3.531 -19.631 1.00 63.16 187 ALA A O 1
ATOM 1463 N N . PRO A 1 188 ? -5.917 -5.733 -20.009 1.00 63.69 188 PRO A N 1
ATOM 1464 C CA . PRO A 1 188 ? -5.636 -6.120 -18.638 1.00 63.69 188 PRO A CA 1
ATOM 1465 C C . PRO A 1 188 ? -4.185 -5.785 -18.291 1.00 63.69 188 PRO A C 1
ATOM 1467 O O . PRO A 1 188 ? -3.300 -5.758 -19.162 1.00 63.69 188 PRO A O 1
ATOM 1470 N N . ASP A 1 189 ? -3.947 -5.545 -17.007 1.00 68.06 189 ASP A N 1
ATOM 1471 C CA . ASP A 1 189 ? -2.595 -5.371 -16.503 1.00 68.06 189 ASP A CA 1
ATOM 1472 C C . ASP A 1 189 ? -1.774 -6.623 -16.809 1.00 68.06 189 ASP A C 1
ATOM 1474 O O . ASP A 1 189 ? -2.219 -7.757 -16.638 1.00 68.06 189 ASP A O 1
ATOM 1478 N N . ARG A 1 190 ? -0.552 -6.407 -17.291 1.00 80.31 190 ARG A N 1
ATOM 1479 C CA . ARG A 1 190 ? 0.405 -7.492 -17.522 1.00 80.31 190 ARG A CA 1
ATOM 1480 C C . ARG A 1 190 ? 1.141 -7.858 -16.247 1.00 80.31 190 ARG A C 1
ATOM 1482 O O . ARG A 1 190 ? 1.568 -8.997 -16.095 1.00 80.31 190 ARG A O 1
ATOM 1489 N N . ILE A 1 191 ? 1.331 -6.867 -15.379 1.00 86.94 191 ILE A N 1
ATOM 1490 C CA . ILE A 1 191 ? 1.955 -6.999 -14.068 1.00 86.94 191 ILE A CA 1
ATOM 1491 C C . ILE A 1 191 ? 1.210 -6.073 -13.114 1.00 86.94 191 ILE A C 1
ATOM 1493 O O . ILE A 1 191 ? 1.066 -4.880 -13.394 1.00 86.94 191 ILE A O 1
ATOM 1497 N N . GLU A 1 192 ? 0.763 -6.631 -11.998 1.00 87.06 192 GLU A N 1
ATOM 1498 C CA . GLU A 1 192 ? 0.048 -5.911 -10.948 1.00 87.06 192 GLU A CA 1
ATOM 1499 C C . GLU A 1 192 ? 1.011 -5.350 -9.899 1.00 87.06 192 GLU A C 1
ATOM 1501 O O . GLU A 1 192 ? 2.076 -5.920 -9.628 1.00 87.06 192 GLU A O 1
ATOM 1506 N N . ASP A 1 193 ? 0.608 -4.235 -9.294 1.00 88.75 193 ASP A N 1
ATOM 1507 C CA . ASP A 1 193 ? 1.288 -3.629 -8.162 1.00 88.75 193 ASP A CA 1
ATOM 1508 C C . ASP A 1 193 ? 0.808 -4.225 -6.829 1.00 88.75 193 ASP A C 1
ATOM 1510 O O . ASP A 1 193 ? -0.378 -4.463 -6.587 1.00 88.75 193 ASP A O 1
ATOM 1514 N N . VAL A 1 194 ? 1.753 -4.420 -5.916 1.00 89.75 194 VAL A N 1
ATOM 1515 C CA . VAL A 1 194 ? 1.518 -4.850 -4.538 1.00 89.75 194 VAL A CA 1
ATOM 1516 C C . VAL A 1 194 ? 2.105 -3.780 -3.631 1.00 89.75 194 VAL A C 1
ATOM 1518 O O . VAL A 1 194 ? 3.316 -3.722 -3.419 1.00 89.75 194 VAL A O 1
ATOM 1521 N N . THR A 1 195 ? 1.243 -2.904 -3.120 1.00 90.81 195 THR A N 1
ATOM 1522 C CA . THR A 1 195 ? 1.639 -1.734 -2.321 1.00 90.81 195 THR A CA 1
ATOM 1523 C C . THR A 1 195 ? 0.853 -1.637 -1.019 1.00 90.81 195 THR A C 1
ATOM 1525 O O . THR A 1 195 ? -0.041 -2.445 -0.755 1.00 90.81 195 THR A O 1
ATOM 1528 N N . CYS A 1 196 ? 1.144 -0.610 -0.213 1.00 92.81 196 CYS A N 1
ATOM 1529 C CA . CYS A 1 196 ? 0.372 -0.263 0.984 1.00 92.81 196 CYS A CA 1
ATOM 1530 C C . CYS A 1 196 ? -1.134 -0.144 0.722 1.00 92.81 196 CYS A C 1
ATOM 1532 O O . CYS A 1 196 ? -1.953 -0.547 1.549 1.00 92.81 196 CYS A O 1
ATOM 1534 N N . ASN A 1 197 ? -1.500 0.313 -0.473 1.00 93.06 197 ASN A N 1
ATOM 1535 C CA . ASN A 1 197 ? -2.873 0.347 -0.935 1.00 93.06 197 ASN A CA 1
ATOM 1536 C C . ASN A 1 197 ? -3.480 -1.054 -1.137 1.00 93.06 197 ASN A C 1
ATOM 1538 O O . ASN A 1 197 ? -4.554 -1.339 -0.609 1.00 93.06 197 ASN A O 1
ATOM 1542 N N . THR A 1 198 ? -2.785 -1.931 -1.868 1.00 91.38 198 THR A N 1
ATOM 1543 C CA . THR A 1 198 ? -3.214 -3.318 -2.113 1.00 91.38 198 THR A CA 1
ATOM 1544 C C . THR A 1 198 ? -3.427 -4.059 -0.793 1.00 91.38 198 THR A C 1
ATOM 1546 O O . THR A 1 198 ? -4.444 -4.722 -0.609 1.00 91.38 198 THR A O 1
ATOM 1549 N N . GLY A 1 199 ? -2.515 -3.885 0.171 1.00 93.19 199 GLY A N 1
ATOM 1550 C CA . GLY A 1 199 ? -2.667 -4.446 1.514 1.00 93.19 199 GLY A CA 1
ATOM 1551 C C . GLY A 1 199 ? -3.906 -3.915 2.244 1.00 93.19 199 GLY A C 1
ATOM 1552 O O . GLY A 1 199 ? -4.726 -4.692 2.728 1.00 93.19 199 GLY A O 1
ATOM 1553 N N . ALA A 1 200 ? -4.102 -2.595 2.283 1.00 94.88 200 ALA A N 1
ATOM 1554 C CA . ALA A 1 200 ? -5.278 -2.006 2.927 1.00 94.88 200 ALA A CA 1
ATOM 1555 C C . ALA A 1 200 ? -6.602 -2.515 2.323 1.00 94.88 200 ALA A C 1
ATOM 1557 O O . ALA A 1 200 ? -7.534 -2.831 3.063 1.00 94.88 200 ALA A O 1
ATOM 1558 N N . GLN A 1 201 ? -6.681 -2.642 0.996 1.00 92.75 201 GLN A N 1
ATOM 1559 C CA . GLN A 1 201 ? -7.870 -3.159 0.314 1.00 92.75 201 GLN A CA 1
ATOM 1560 C C . GLN A 1 201 ? -8.109 -4.641 0.578 1.00 92.75 201 GLN A C 1
ATOM 1562 O O . GLN A 1 201 ? -9.222 -4.997 0.952 1.00 92.75 201 GLN A O 1
ATOM 1567 N N . ASN A 1 202 ? -7.086 -5.491 0.455 1.00 91.81 202 ASN A N 1
ATOM 1568 C CA . ASN A 1 202 ? -7.233 -6.932 0.679 1.00 91.81 202 ASN A CA 1
ATOM 1569 C C . ASN A 1 202 ? -7.667 -7.234 2.120 1.00 91.81 202 ASN A C 1
ATOM 1571 O O . ASN A 1 202 ? -8.483 -8.125 2.354 1.00 91.81 202 ASN A O 1
ATOM 1575 N N . LEU A 1 203 ? -7.177 -6.450 3.085 1.00 94.62 203 LEU A N 1
ATOM 1576 C CA . LEU A 1 203 ? -7.630 -6.502 4.472 1.00 94.62 203 LEU A CA 1
ATOM 1577 C C . LEU A 1 203 ? -9.116 -6.134 4.602 1.00 94.62 203 LEU A C 1
ATOM 1579 O O . LEU A 1 203 ? -9.870 -6.852 5.262 1.00 94.62 203 LEU A O 1
ATOM 1583 N N . LEU A 1 204 ? -9.548 -5.025 3.991 1.00 94.50 204 LEU A N 1
ATOM 1584 C CA . LEU A 1 204 ? -10.948 -4.590 4.034 1.00 94.50 204 LEU A CA 1
ATOM 1585 C C . LEU A 1 204 ? -11.881 -5.570 3.321 1.00 94.50 204 LEU A C 1
ATOM 1587 O O . LEU A 1 204 ? -12.971 -5.830 3.825 1.00 94.50 204 LEU A O 1
ATOM 1591 N N . GLU A 1 205 ? -11.453 -6.145 2.199 1.00 92.31 205 GLU A N 1
ATOM 1592 C CA . GLU A 1 205 ? -12.196 -7.171 1.472 1.00 92.31 205 GLU A CA 1
ATOM 1593 C C . GLU A 1 205 ? -12.340 -8.442 2.307 1.00 92.31 205 GLU A C 1
ATOM 1595 O O . GLU A 1 205 ? -13.449 -8.952 2.465 1.00 92.31 205 GLU A O 1
ATOM 1600 N N . TYR A 1 206 ? -11.252 -8.917 2.918 1.00 93.62 206 TYR A N 1
ATOM 1601 C CA . TYR A 1 206 ? -11.311 -10.060 3.822 1.00 93.62 206 TYR A CA 1
ATOM 1602 C C . TYR A 1 206 ? -12.322 -9.824 4.950 1.00 93.62 206 TYR A C 1
ATOM 1604 O O . TYR A 1 206 ? -13.222 -10.641 5.154 1.00 93.62 206 TYR A O 1
ATOM 1612 N N . LEU A 1 207 ? -12.220 -8.684 5.642 1.00 95.25 207 LEU A N 1
ATOM 1613 C CA . LEU A 1 207 ? -13.121 -8.326 6.738 1.00 95.25 207 LEU A CA 1
ATOM 1614 C C . LEU A 1 207 ? -14.572 -8.170 6.283 1.00 95.25 207 LEU A C 1
ATOM 1616 O O . LEU A 1 207 ? -15.474 -8.624 6.984 1.00 95.25 207 LEU A O 1
ATOM 1620 N N . SER A 1 208 ? -14.802 -7.554 5.127 1.00 93.81 208 SER A N 1
ATOM 1621 C CA . SER A 1 208 ? -16.120 -7.416 4.502 1.00 93.81 208 SER A CA 1
ATOM 1622 C C . SER A 1 208 ? -16.777 -8.783 4.288 1.00 93.81 208 SER A C 1
ATOM 1624 O O . SER A 1 208 ? -17.910 -8.983 4.731 1.00 93.81 208 SER A O 1
ATOM 1626 N N . ARG A 1 209 ? -16.035 -9.748 3.722 1.00 92.69 209 ARG A N 1
ATOM 1627 C CA . ARG A 1 209 ? -16.516 -11.118 3.484 1.00 92.69 209 ARG A CA 1
ATOM 1628 C C . ARG A 1 209 ? -16.843 -11.856 4.776 1.00 92.69 209 ARG A C 1
ATOM 1630 O O . ARG A 1 209 ? -17.905 -12.450 4.874 1.00 92.69 209 ARG A O 1
ATOM 1637 N N . ILE A 1 210 ? -15.960 -11.825 5.777 1.00 95.00 210 ILE A N 1
ATOM 1638 C CA . ILE A 1 210 ? -16.166 -12.622 7.001 1.00 95.00 210 ILE A CA 1
ATOM 1639 C C . ILE A 1 210 ? -17.155 -12.011 7.996 1.00 95.00 210 ILE A C 1
ATOM 1641 O O . ILE A 1 210 ? -17.523 -12.679 8.959 1.00 95.00 210 ILE A O 1
ATOM 1645 N N . SER A 1 211 ? -17.524 -10.743 7.811 1.00 93.94 211 SER A N 1
ATOM 1646 C CA . SER A 1 211 ? -18.466 -10.036 8.682 1.00 93.94 211 SER A CA 1
ATOM 1647 C C . SER A 1 211 ? -19.871 -9.923 8.103 1.00 93.94 211 SER A C 1
ATOM 1649 O O . SER A 1 211 ? -20.725 -9.317 8.751 1.00 93.94 211 SER A O 1
ATOM 1651 N N . ASP A 1 212 ? -20.086 -10.428 6.883 1.00 86.62 212 ASP A N 1
ATOM 1652 C CA . ASP A 1 212 ? -21.318 -10.268 6.103 1.00 86.62 212 ASP A CA 1
ATOM 1653 C C . ASP A 1 212 ? -21.796 -8.805 6.009 1.00 86.62 212 ASP A C 1
ATOM 1655 O O . ASP A 1 212 ? -22.978 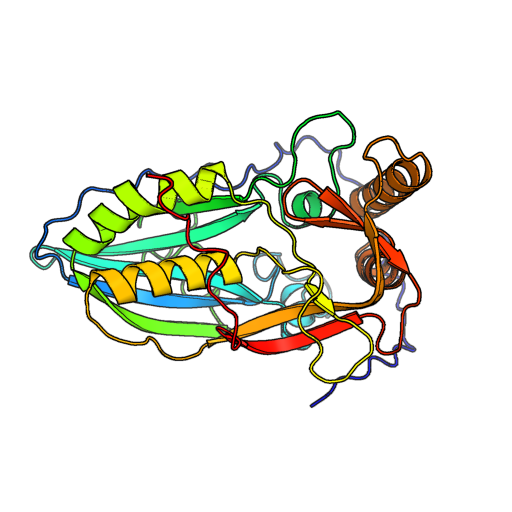-8.517 5.820 1.00 86.62 212 ASP A O 1
ATOM 1659 N N . SER A 1 213 ? -20.877 -7.843 6.144 1.00 80.69 213 SER A N 1
ATOM 1660 C CA . SER A 1 213 ? -21.198 -6.410 6.155 1.00 80.69 213 SER A CA 1
ATOM 1661 C C . SER A 1 213 ? -21.461 -5.837 4.757 1.00 80.69 213 SER A C 1
ATOM 1663 O O . SER A 1 213 ? -21.859 -4.678 4.632 1.00 80.69 213 SER A O 1
ATOM 1665 N N . GLY A 1 214 ? -21.284 -6.647 3.708 1.00 77.50 214 GLY A N 1
ATOM 1666 C CA . GLY A 1 214 ? -21.386 -6.221 2.315 1.00 77.50 214 GLY A CA 1
ATOM 1667 C C . GLY A 1 214 ? -20.163 -5.414 1.873 1.00 77.50 214 GLY A C 1
ATOM 1668 O O . GLY A 1 214 ? -19.083 -5.552 2.434 1.00 77.50 214 GLY A O 1
ATOM 1669 N N . SER A 1 215 ? -20.308 -4.577 0.846 1.00 81.62 215 SER A N 1
ATOM 1670 C CA . SER A 1 215 ? -19.209 -3.782 0.276 1.00 81.62 215 SER A CA 1
ATOM 1671 C C . SER A 1 215 ? -18.816 -2.578 1.142 1.00 81.62 215 SER A C 1
ATOM 1673 O O . SER A 1 215 ? -19.680 -1.909 1.706 1.00 81.62 215 SER A O 1
ATOM 1675 N N . PHE A 1 216 ? -17.533 -2.218 1.140 1.00 85.69 216 PHE A N 1
ATOM 1676 C CA . PHE A 1 216 ? -17.034 -0.929 1.637 1.00 85.69 216 PHE A CA 1
ATOM 1677 C C . PHE A 1 216 ? -16.972 0.107 0.491 1.00 85.69 216 PHE A C 1
ATOM 1679 O O . PHE A 1 216 ? -16.954 -0.281 -0.681 1.00 85.69 216 PHE A O 1
ATOM 1686 N N . PRO A 1 217 ? -16.987 1.425 0.776 1.00 86.94 217 PRO A N 1
ATOM 1687 C CA . PRO A 1 217 ? -16.941 2.445 -0.272 1.00 86.94 217 PRO A CA 1
ATOM 1688 C C . PRO A 1 217 ? -15.638 2.372 -1.074 1.00 86.94 217 PRO A C 1
ATOM 1690 O O . PRO A 1 217 ? -14.565 2.199 -0.496 1.00 86.94 217 PRO A O 1
ATOM 1693 N N . LEU A 1 218 ? -15.728 2.579 -2.393 1.00 86.94 218 LEU A N 1
ATOM 1694 C CA . LEU A 1 218 ? -14.543 2.703 -3.242 1.00 86.94 218 LEU A CA 1
ATOM 1695 C C . LEU A 1 218 ? -13.728 3.927 -2.820 1.00 86.94 218 LEU A C 1
ATOM 1697 O O . LEU A 1 218 ? -14.257 5.041 -2.733 1.00 86.94 218 LEU A O 1
ATOM 1701 N N . MET A 1 219 ? -12.436 3.721 -2.586 1.00 89.31 219 MET A N 1
ATOM 1702 C CA . MET A 1 219 ? -11.520 4.776 -2.157 1.00 89.31 219 MET A CA 1
ATOM 1703 C C . MET A 1 219 ? -10.542 5.095 -3.278 1.00 89.31 219 MET A C 1
ATOM 1705 O O . MET A 1 219 ? -9.988 4.196 -3.901 1.00 89.31 219 MET A O 1
ATOM 1709 N N . ASN A 1 220 ? -10.311 6.381 -3.544 1.00 92.19 220 ASN A N 1
ATOM 1710 C CA . ASN A 1 220 ? -9.307 6.765 -4.529 1.00 92.19 220 ASN A CA 1
ATOM 1711 C C . ASN A 1 220 ? -7.899 6.527 -3.982 1.00 92.19 220 ASN A C 1
ATOM 1713 O O . ASN A 1 220 ? -7.606 6.827 -2.824 1.00 92.19 220 ASN A O 1
ATOM 1717 N N . THR A 1 221 ? -7.017 6.015 -4.828 1.00 91.94 221 THR A N 1
ATOM 1718 C CA . THR A 1 221 ? -5.682 5.546 -4.460 1.00 91.94 221 THR A CA 1
ATOM 1719 C C . THR A 1 221 ? -4.661 5.949 -5.504 1.00 91.94 221 THR A C 1
ATOM 1721 O O . THR A 1 221 ? -5.002 6.173 -6.665 1.00 91.94 221 THR A O 1
ATOM 1724 N N . SER A 1 222 ? -3.413 6.087 -5.066 1.00 91.38 222 SER A N 1
ATOM 1725 C CA . SER A 1 222 ? -2.278 6.344 -5.948 1.00 91.38 222 SER A CA 1
ATOM 1726 C C . SER A 1 222 ? -1.993 5.105 -6.779 1.00 91.38 222 SER A C 1
ATOM 1728 O O . SER A 1 222 ? -1.908 4.007 -6.232 1.00 91.38 222 SER A O 1
ATOM 1730 N N . ARG A 1 223 ? -1.775 5.296 -8.073 1.00 88.69 223 ARG A N 1
ATOM 1731 C CA . ARG A 1 223 ? -1.339 4.250 -8.990 1.00 88.69 223 ARG A CA 1
ATOM 1732 C C . ARG A 1 223 ? -0.129 4.726 -9.763 1.00 88.69 223 ARG A C 1
ATOM 1734 O O . ARG A 1 223 ? -0.179 5.803 -10.349 1.00 88.69 223 ARG A O 1
ATOM 1741 N N . PHE A 1 224 ? 0.916 3.907 -9.794 1.00 87.69 224 PHE A N 1
ATOM 1742 C CA . PHE A 1 224 ? 2.091 4.136 -10.623 1.00 87.69 224 PHE A CA 1
ATOM 1743 C C . PHE A 1 224 ? 2.101 3.115 -11.761 1.00 87.69 224 PHE A C 1
ATOM 1745 O O . PHE A 1 224 ? 2.331 1.928 -11.536 1.00 87.69 224 PHE A O 1
ATOM 1752 N N . THR A 1 225 ? 1.875 3.580 -12.987 1.00 88.31 225 THR A N 1
ATOM 1753 C CA . THR A 1 225 ? 1.779 2.717 -14.170 1.00 88.31 225 THR A CA 1
ATOM 1754 C C . THR A 1 225 ? 2.948 2.952 -15.116 1.00 88.31 225 THR A C 1
ATOM 1756 O O . THR A 1 225 ? 3.233 4.090 -15.496 1.00 88.31 225 THR A O 1
ATOM 1759 N N . LEU A 1 226 ? 3.589 1.865 -15.538 1.00 89.19 226 LEU A N 1
ATOM 1760 C CA . LEU A 1 226 ? 4.545 1.804 -16.637 1.00 89.19 226 LEU A CA 1
ATOM 1761 C C . LEU A 1 226 ? 3.836 1.297 -17.899 1.00 89.19 226 LEU A C 1
ATOM 1763 O O . LEU A 1 226 ? 3.116 0.297 -17.870 1.00 89.19 226 LEU A O 1
ATOM 1767 N N . HIS A 1 227 ? 4.059 1.975 -19.020 1.00 88.75 227 HIS A N 1
ATOM 1768 C CA . HIS A 1 227 ? 3.365 1.703 -20.280 1.00 88.75 227 HIS A CA 1
ATOM 1769 C C . HIS A 1 227 ? 4.310 1.024 -21.271 1.00 88.75 227 HIS A C 1
ATOM 1771 O O . HIS A 1 227 ? 5.118 1.687 -21.928 1.00 88.75 227 HIS A O 1
ATOM 1777 N N . ALA A 1 228 ? 4.216 -0.305 -21.372 1.00 91.00 228 ALA A N 1
ATOM 1778 C CA . ALA A 1 228 ? 5.091 -1.139 -22.198 1.00 91.00 228 ALA A CA 1
ATOM 1779 C C . ALA A 1 228 ? 4.284 -2.138 -23.041 1.00 91.00 228 ALA A C 1
ATOM 1781 O O . ALA A 1 228 ? 3.432 -2.869 -22.531 1.00 91.00 228 ALA A O 1
ATOM 1782 N N . ALA A 1 229 ? 4.531 -2.179 -24.355 1.00 88.25 229 ALA A N 1
ATOM 1783 C CA . ALA A 1 229 ? 3.794 -3.077 -25.247 1.00 88.25 229 ALA A CA 1
ATOM 1784 C C . ALA A 1 229 ? 4.296 -4.527 -25.184 1.00 88.25 229 ALA A C 1
ATOM 1786 O O . ALA A 1 229 ? 3.560 -5.437 -25.578 1.00 88.25 229 ALA A O 1
ATOM 1787 N N . THR A 1 230 ? 5.496 -4.753 -24.649 1.00 89.44 230 THR A N 1
ATOM 1788 C CA . THR A 1 230 ? 6.127 -6.070 -24.546 1.00 89.44 230 THR A CA 1
ATOM 1789 C C . THR A 1 230 ? 6.652 -6.287 -23.128 1.00 89.44 230 THR A C 1
ATOM 1791 O O . THR A 1 230 ? 7.246 -5.395 -22.524 1.00 89.44 230 THR A O 1
ATOM 1794 N N . VAL A 1 231 ? 6.385 -7.480 -22.588 1.00 91.12 231 VAL A N 1
ATOM 1795 C CA . VAL A 1 231 ? 6.827 -7.917 -21.260 1.00 91.12 231 VAL A CA 1
ATOM 1796 C C . VAL A 1 231 ? 7.399 -9.319 -21.413 1.00 91.12 231 VAL A C 1
ATOM 1798 O O . VAL A 1 231 ? 6.687 -10.235 -21.824 1.00 91.12 231 VAL A O 1
ATOM 1801 N N . THR A 1 232 ? 8.685 -9.486 -21.124 1.00 92.00 232 THR A N 1
ATOM 1802 C CA . THR A 1 232 ? 9.404 -10.751 -21.318 1.00 92.00 232 THR A CA 1
ATOM 1803 C C . THR A 1 232 ? 10.065 -11.183 -20.024 1.00 92.00 232 THR A C 1
ATOM 1805 O O . THR A 1 232 ? 10.771 -10.402 -19.392 1.00 92.00 232 THR A O 1
ATOM 1808 N N . LYS A 1 233 ? 9.852 -12.435 -19.617 1.00 91.06 233 LYS A N 1
ATOM 1809 C CA . LYS A 1 233 ? 10.521 -13.001 -18.442 1.00 91.06 233 LYS A CA 1
ATOM 1810 C C . LYS A 1 233 ? 12.031 -13.044 -18.677 1.00 91.06 233 LYS A C 1
ATOM 1812 O O . LYS A 1 233 ? 12.468 -13.529 -19.719 1.00 91.06 233 LYS A O 1
ATOM 1817 N N . VAL A 1 234 ? 12.808 -12.591 -17.698 1.00 88.94 234 VAL A N 1
ATOM 1818 C CA . VAL A 1 234 ? 14.278 -12.616 -17.729 1.00 88.94 234 VAL A CA 1
ATOM 1819 C C . VAL A 1 234 ? 14.844 -13.406 -16.555 1.00 88.94 234 VAL A C 1
ATOM 1821 O O . VAL A 1 234 ? 14.195 -13.587 -15.522 1.00 88.94 234 VAL A O 1
ATOM 1824 N N . ASN A 1 235 ? 16.049 -13.943 -16.736 1.00 86.75 235 ASN A N 1
ATOM 1825 C CA . ASN A 1 235 ? 16.741 -14.692 -15.694 1.00 86.75 235 ASN A CA 1
ATOM 1826 C C . ASN A 1 235 ? 17.330 -13.719 -14.659 1.00 86.75 235 ASN A C 1
ATOM 1828 O O . ASN A 1 235 ? 17.853 -12.673 -15.024 1.00 86.75 235 ASN A O 1
ATOM 1832 N N . ALA A 1 236 ? 17.296 -14.081 -13.375 1.00 84.19 236 ALA A N 1
ATOM 1833 C CA . ALA A 1 236 ? 17.924 -13.302 -12.306 1.00 84.19 236 ALA A CA 1
ATOM 1834 C C . ALA A 1 236 ? 19.447 -13.126 -12.491 1.00 84.19 236 ALA A C 1
ATOM 1836 O O . ALA A 1 236 ? 20.028 -12.201 -11.936 1.00 84.19 236 ALA A O 1
ATOM 1837 N N . SER A 1 237 ? 20.093 -14.007 -13.261 1.00 85.06 237 SER A N 1
ATOM 1838 C CA . SER A 1 237 ? 21.518 -13.930 -13.609 1.00 85.06 237 SER A CA 1
ATOM 1839 C C . SER A 1 237 ? 21.807 -13.130 -14.886 1.00 85.06 237 SER A C 1
ATOM 1841 O O . SER A 1 237 ? 22.944 -13.144 -15.353 1.00 85.06 237 SER A O 1
ATOM 1843 N N . ASP A 1 238 ? 20.805 -12.480 -15.485 1.00 85.50 238 ASP A N 1
ATOM 1844 C CA . ASP A 1 238 ? 21.008 -11.642 -16.666 1.00 85.50 238 ASP A CA 1
ATOM 1845 C C . ASP A 1 238 ? 21.926 -10.446 -16.320 1.00 85.50 238 ASP A C 1
ATOM 1847 O O . ASP A 1 238 ? 21.617 -9.681 -15.403 1.00 85.50 238 ASP A O 1
ATOM 1851 N N . PRO A 1 239 ? 23.067 -10.262 -17.009 1.00 87.19 239 PRO A N 1
ATOM 1852 C CA . PRO A 1 239 ? 24.016 -9.203 -16.676 1.00 87.19 239 PRO A CA 1
ATOM 1853 C C . PRO A 1 239 ? 23.436 -7.799 -16.876 1.00 87.19 239 PRO A C 1
ATOM 1855 O O . PRO A 1 239 ? 23.826 -6.875 -16.162 1.00 87.19 239 PRO A O 1
ATOM 1858 N N . GLU A 1 240 ? 22.499 -7.625 -17.810 1.00 87.75 240 GLU A N 1
ATOM 1859 C CA . GLU A 1 240 ? 21.837 -6.343 -18.036 1.00 87.75 240 GLU A CA 1
ATOM 1860 C C . GLU A 1 240 ? 20.876 -6.004 -16.890 1.00 87.75 240 GLU A C 1
ATOM 1862 O O . GLU A 1 240 ? 20.851 -4.863 -16.427 1.00 87.75 240 GLU A O 1
ATOM 1867 N N . LEU A 1 241 ? 20.143 -7.000 -16.380 1.00 85.75 241 LEU A N 1
ATOM 1868 C CA . LEU A 1 241 ? 19.304 -6.862 -15.184 1.00 85.75 241 LEU A CA 1
ATOM 1869 C C . LEU A 1 241 ? 20.135 -6.432 -13.967 1.00 85.75 241 LEU A C 1
ATOM 1871 O O . LEU A 1 241 ? 19.754 -5.514 -13.238 1.00 85.75 241 LEU A O 1
ATOM 1875 N N . LEU A 1 242 ? 21.274 -7.098 -13.753 1.00 83.94 242 LEU A N 1
ATOM 1876 C CA . LEU A 1 242 ? 22.175 -6.810 -12.638 1.00 83.94 242 LEU A CA 1
ATOM 1877 C C . LEU A 1 242 ? 22.772 -5.399 -12.751 1.00 83.94 242 LEU A C 1
ATOM 1879 O O . LEU A 1 242 ? 22.735 -4.657 -11.771 1.00 83.94 242 LEU A O 1
ATOM 1883 N N . SER A 1 243 ? 23.252 -5.007 -13.939 1.00 84.00 243 SER A N 1
ATOM 1884 C CA . SER A 1 243 ? 23.776 -3.652 -14.193 1.00 84.00 243 SER A CA 1
ATOM 1885 C C . SER A 1 243 ? 22.712 -2.590 -13.942 1.00 84.00 243 SER A C 1
ATOM 1887 O O . SER A 1 243 ? 22.961 -1.631 -13.216 1.00 84.00 243 SER A O 1
ATOM 1889 N N . PHE A 1 244 ? 21.499 -2.794 -14.466 1.00 83.94 244 PHE A N 1
ATOM 1890 C CA . PHE A 1 244 ? 20.389 -1.861 -14.285 1.00 83.94 244 PHE A CA 1
ATOM 1891 C C . PHE A 1 244 ? 20.093 -1.600 -12.806 1.00 83.94 244 PHE A C 1
ATOM 1893 O O . PHE A 1 244 ? 19.984 -0.450 -12.382 1.00 83.94 244 PHE A O 1
ATOM 1900 N N . TYR A 1 245 ? 19.973 -2.656 -12.001 1.00 80.25 245 TYR A N 1
ATOM 1901 C CA . TYR A 1 245 ? 19.665 -2.499 -10.583 1.00 80.25 245 TYR A CA 1
ATOM 1902 C C . TYR A 1 245 ? 20.844 -1.977 -9.757 1.00 80.25 245 TYR A C 1
ATOM 1904 O O . TYR A 1 245 ? 20.620 -1.297 -8.756 1.00 80.25 245 TYR A O 1
ATOM 1912 N N . GLN A 1 246 ? 22.081 -2.231 -10.185 1.00 78.81 246 GLN A N 1
ATOM 1913 C CA . GLN A 1 246 ? 23.267 -1.637 -9.576 1.00 78.81 246 GLN A CA 1
ATOM 1914 C C . GLN A 1 246 ? 23.294 -0.120 -9.812 1.00 78.81 246 GLN A C 1
ATOM 1916 O O . GLN A 1 246 ? 23.401 0.648 -8.858 1.00 78.81 246 GLN A O 1
ATOM 1921 N N . GLU A 1 247 ? 23.093 0.312 -11.058 1.00 77.62 247 GLU A N 1
ATOM 1922 C CA . GLU A 1 247 ? 22.996 1.728 -11.430 1.00 77.62 247 GLU A CA 1
ATOM 1923 C C . GLU A 1 247 ? 21.839 2.430 -10.702 1.00 77.62 247 GLU A C 1
ATOM 1925 O O . GLU A 1 247 ? 21.986 3.546 -10.198 1.00 77.62 247 GLU A O 1
ATOM 1930 N N . LEU A 1 248 ? 20.688 1.758 -10.596 1.00 75.19 248 LEU A N 1
ATOM 1931 C CA . LEU A 1 248 ? 19.526 2.248 -9.856 1.00 75.19 248 LEU A CA 1
ATOM 1932 C C . LEU A 1 248 ? 19.843 2.441 -8.361 1.00 75.19 248 LEU A C 1
ATOM 1934 O O . LEU A 1 248 ? 19.457 3.458 -7.777 1.00 75.19 248 LEU A O 1
ATOM 1938 N N . GLY A 1 249 ? 20.568 1.498 -7.752 1.00 73.06 249 GLY A N 1
ATOM 1939 C CA . GLY A 1 249 ? 21.043 1.596 -6.371 1.00 73.06 249 GLY A CA 1
ATOM 1940 C C . GLY A 1 249 ? 21.986 2.780 -6.151 1.00 73.06 249 GLY A C 1
ATOM 1941 O O . GLY A 1 249 ? 21.799 3.548 -5.203 1.00 73.06 249 GLY A O 1
ATOM 1942 N N . ASP A 1 250 ? 22.942 2.992 -7.058 1.00 70.06 250 ASP A N 1
ATOM 1943 C CA . ASP A 1 250 ? 23.908 4.095 -6.979 1.00 70.06 250 ASP A CA 1
ATOM 1944 C C . ASP A 1 250 ? 23.221 5.471 -7.010 1.00 70.06 250 ASP A C 1
ATOM 1946 O O . ASP A 1 250 ? 23.526 6.351 -6.199 1.00 70.06 250 ASP A O 1
ATOM 1950 N N . VAL A 1 251 ? 22.231 5.651 -7.890 1.00 67.56 251 VAL A N 1
ATOM 1951 C CA . VAL A 1 251 ? 21.426 6.885 -7.970 1.00 67.56 251 VAL A CA 1
ATOM 1952 C C . VAL A 1 251 ? 20.719 7.186 -6.644 1.00 67.56 251 VAL A C 1
ATOM 1954 O O . VAL A 1 251 ? 20.684 8.329 -6.169 1.00 67.56 251 VAL A O 1
ATOM 1957 N N . ILE A 1 252 ? 20.162 6.149 -6.026 1.00 63.81 252 ILE A N 1
ATOM 1958 C CA . ILE A 1 252 ? 19.435 6.245 -4.764 1.00 63.81 252 ILE A CA 1
ATOM 1959 C C . ILE A 1 252 ? 20.358 6.615 -3.603 1.00 63.81 252 ILE A C 1
ATOM 1961 O O . ILE A 1 252 ? 20.031 7.521 -2.828 1.00 63.81 252 ILE A O 1
ATOM 1965 N N . HIS A 1 253 ? 21.528 5.979 -3.505 1.00 60.06 253 HIS A N 1
ATOM 1966 C CA . HIS A 1 253 ? 22.509 6.277 -2.461 1.00 60.06 253 HIS A CA 1
ATOM 1967 C C . HIS A 1 253 ? 22.995 7.731 -2.518 1.00 60.06 253 HIS A C 1
ATOM 1969 O O . HIS A 1 253 ? 23.269 8.340 -1.481 1.00 60.06 253 HIS A O 1
ATOM 1975 N N . LEU A 1 254 ? 23.012 8.339 -3.708 1.00 56.31 254 LEU A N 1
ATOM 1976 C CA . LEU A 1 254 ? 23.388 9.740 -3.897 1.00 56.31 254 LEU A CA 1
ATOM 1977 C C . LEU A 1 254 ? 22.290 10.752 -3.497 1.00 56.31 254 LEU A C 1
ATOM 1979 O O . LEU A 1 254 ? 22.531 11.959 -3.576 1.00 56.31 254 LEU A O 1
ATOM 1983 N N . LYS A 1 255 ? 21.109 10.302 -3.029 1.00 56.59 255 LYS A N 1
ATOM 1984 C CA . LYS A 1 255 ? 19.961 11.133 -2.580 1.00 56.59 255 LYS A CA 1
ATOM 1985 C C . LYS A 1 255 ? 19.474 12.141 -3.629 1.00 56.59 255 LYS A C 1
ATOM 1987 O O . LYS A 1 255 ? 18.988 13.230 -3.310 1.00 56.59 255 LYS A O 1
ATOM 1992 N N . ARG A 1 256 ? 19.583 11.786 -4.907 1.00 55.97 256 ARG A N 1
ATOM 1993 C CA . ARG A 1 256 ? 19.230 12.660 -6.029 1.00 55.97 256 ARG A CA 1
ATOM 1994 C C . ARG A 1 256 ? 17.769 12.459 -6.415 1.00 55.97 256 ARG A C 1
ATOM 1996 O O . ARG A 1 256 ? 17.445 11.754 -7.361 1.00 55.97 256 ARG A O 1
ATOM 2003 N N . LEU A 1 257 ? 16.864 13.125 -5.695 1.00 51.53 257 LEU A N 1
ATOM 2004 C CA . LEU A 1 257 ? 15.412 13.058 -5.943 1.00 51.53 257 LEU A CA 1
ATOM 2005 C C . LEU A 1 257 ? 15.024 13.386 -7.404 1.00 51.53 257 LEU A C 1
ATOM 2007 O O . LEU A 1 257 ? 14.044 12.857 -7.918 1.00 51.53 257 LEU A O 1
ATOM 2011 N N . TYR A 1 258 ? 15.807 14.218 -8.100 1.00 53.00 258 TYR A N 1
ATOM 2012 C CA . TYR A 1 258 ? 15.599 14.524 -9.521 1.00 53.00 258 TYR A CA 1
ATOM 2013 C C . TYR A 1 258 ? 15.904 13.334 -10.449 1.00 53.00 258 TYR A C 1
ATOM 2015 O O . TYR A 1 258 ? 15.284 13.204 -11.504 1.00 53.00 258 TYR A O 1
ATOM 2023 N N . GLU A 1 259 ? 16.811 12.441 -10.051 1.00 52.12 259 GLU A N 1
ATOM 2024 C CA . GLU A 1 259 ? 17.138 11.227 -10.800 1.00 52.12 259 GLU A CA 1
ATOM 2025 C C . GLU A 1 259 ? 16.093 10.137 -10.559 1.00 52.12 259 GLU A C 1
ATOM 2027 O O . GLU A 1 259 ? 15.850 9.360 -11.463 1.00 52.12 259 GLU A O 1
ATOM 2032 N N . PHE A 1 260 ? 15.351 10.146 -9.444 1.00 51.91 260 PHE A N 1
ATOM 2033 C CA . PHE A 1 260 ? 14.204 9.246 -9.230 1.00 51.91 260 PHE A CA 1
ATOM 2034 C C . PHE A 1 260 ? 13.132 9.362 -10.334 1.00 51.91 260 PHE A C 1
ATOM 2036 O O . PHE A 1 260 ? 12.582 8.365 -10.800 1.00 51.91 260 PHE A O 1
ATOM 2043 N N . VAL A 1 261 ? 12.878 10.577 -10.830 1.00 52.66 261 VAL A N 1
ATOM 2044 C CA . VAL A 1 261 ? 11.967 10.807 -11.969 1.00 52.66 261 VAL A CA 1
ATOM 2045 C C . VAL A 1 261 ? 12.600 10.374 -13.301 1.00 52.66 261 VAL A C 1
ATOM 2047 O O . VAL A 1 261 ? 11.895 9.915 -14.200 1.00 52.66 261 VAL A O 1
ATOM 2050 N N . ALA A 1 262 ? 13.925 10.479 -13.440 1.00 51.12 262 ALA A N 1
ATOM 2051 C CA . ALA A 1 262 ? 14.648 9.948 -14.597 1.00 51.12 262 ALA A CA 1
ATOM 2052 C C . ALA A 1 262 ? 14.674 8.406 -14.598 1.00 51.12 262 ALA A C 1
ATOM 2054 O O . ALA A 1 262 ? 14.504 7.795 -15.650 1.00 51.12 262 ALA A O 1
ATOM 2055 N N . LEU A 1 263 ? 14.770 7.783 -13.421 1.00 55.78 263 LEU A N 1
ATOM 2056 C CA . LEU A 1 263 ? 14.695 6.339 -13.205 1.00 55.78 263 LEU A CA 1
ATOM 2057 C C . LEU A 1 263 ? 13.335 5.782 -13.618 1.00 55.78 263 LEU A C 1
ATOM 2059 O O . LEU A 1 263 ? 13.281 4.725 -14.235 1.00 55.78 263 LEU A O 1
ATOM 2063 N N . ALA A 1 264 ? 12.240 6.505 -13.371 1.00 53.31 264 ALA A N 1
ATOM 2064 C CA . ALA A 1 264 ? 10.917 6.121 -13.863 1.00 53.31 264 ALA A CA 1
ATOM 2065 C C . ALA A 1 264 ? 10.845 6.076 -15.404 1.00 53.31 264 ALA A C 1
ATOM 2067 O O . ALA A 1 264 ? 10.179 5.215 -15.968 1.00 53.31 264 ALA A O 1
ATOM 2068 N N . ARG A 1 265 ? 11.566 6.967 -16.102 1.00 52.91 265 ARG A N 1
ATOM 2069 C CA . ARG A 1 265 ? 11.648 6.972 -17.578 1.00 52.91 265 ARG A CA 1
ATOM 2070 C C . ARG A 1 265 ? 12.580 5.895 -18.139 1.00 52.91 265 ARG A C 1
ATOM 2072 O O . ARG A 1 265 ? 12.475 5.580 -19.319 1.00 52.91 265 ARG A O 1
ATOM 2079 N N . GLY A 1 266 ? 13.479 5.367 -17.312 1.00 58.72 266 GLY A N 1
ATOM 2080 C CA . GLY A 1 266 ? 14.432 4.316 -17.662 1.00 58.72 266 GLY A CA 1
ATOM 2081 C C . GLY A 1 266 ? 14.094 2.938 -17.093 1.00 58.72 266 GLY A C 1
ATOM 2082 O O . GLY A 1 266 ? 14.920 2.042 -17.228 1.00 58.72 266 GLY A O 1
ATOM 2083 N N . HIS A 1 267 ? 12.934 2.750 -16.446 1.00 69.25 267 HIS A N 1
ATOM 2084 C CA . HIS A 1 267 ? 12.567 1.473 -15.824 1.00 69.25 267 HIS A CA 1
ATOM 2085 C C . HIS A 1 267 ? 12.411 0.379 -16.879 1.00 69.25 267 HIS A C 1
ATOM 2087 O O . HIS A 1 267 ? 11.361 0.241 -17.496 1.00 69.25 267 HIS A O 1
ATOM 2093 N N . LYS A 1 268 ? 13.477 -0.396 -17.079 1.00 81.25 268 LYS A N 1
ATOM 2094 C CA . LYS A 1 268 ? 13.541 -1.491 -18.048 1.00 81.25 268 LYS A CA 1
ATOM 2095 C C . LYS A 1 268 ? 13.145 -2.830 -17.438 1.00 81.25 268 LYS A C 1
ATOM 2097 O O . LYS A 1 268 ? 12.747 -3.730 -18.171 1.00 81.25 268 LYS A O 1
ATOM 2102 N N . PHE A 1 269 ? 13.224 -2.958 -16.118 1.00 87.25 269 PHE A N 1
ATOM 2103 C CA . PHE A 1 269 ? 12.935 -4.200 -15.421 1.00 87.25 269 PHE A CA 1
ATOM 2104 C C . PHE A 1 269 ? 12.013 -3.978 -14.227 1.00 87.25 269 PHE A C 1
ATOM 2106 O O . PHE A 1 269 ? 12.106 -2.966 -13.531 1.00 87.25 269 PHE A O 1
ATOM 2113 N N . VAL A 1 270 ? 11.134 -4.946 -13.989 1.00 87.31 270 VAL A N 1
ATOM 2114 C CA . VAL A 1 270 ? 10.267 -5.010 -12.810 1.00 87.31 270 VAL A CA 1
ATOM 2115 C C . VAL A 1 270 ? 10.310 -6.415 -12.218 1.00 87.31 270 VAL A C 1
ATOM 2117 O O . VAL A 1 270 ? 10.461 -7.403 -12.937 1.00 87.31 270 VAL A O 1
ATOM 2120 N N . TYR A 1 271 ? 10.171 -6.510 -10.900 1.00 83.38 271 TYR A N 1
ATOM 2121 C CA . TYR A 1 271 ? 10.113 -7.773 -10.173 1.00 83.38 271 TYR A CA 1
ATOM 2122 C C . TYR A 1 271 ? 8.708 -7.992 -9.617 1.00 83.38 271 TYR A C 1
ATOM 2124 O O . TYR A 1 271 ? 8.226 -7.185 -8.832 1.00 83.38 271 TYR A O 1
ATOM 2132 N N . SER A 1 272 ? 8.025 -9.058 -10.013 1.00 85.06 272 SER A N 1
ATOM 2133 C CA . SER A 1 272 ? 6.685 -9.357 -9.505 1.00 85.06 272 SER A CA 1
ATOM 2134 C C . SER A 1 272 ? 6.523 -10.853 -9.309 1.00 85.06 272 SER A C 1
ATOM 2136 O O . SER A 1 272 ? 6.941 -11.638 -10.162 1.00 85.06 272 SER A O 1
ATOM 2138 N N . GLN A 1 273 ? 5.941 -11.240 -8.169 1.00 81.75 273 GLN A N 1
ATOM 2139 C CA . GLN A 1 273 ? 5.620 -12.635 -7.842 1.00 81.75 273 GLN A CA 1
ATOM 2140 C C . GLN A 1 273 ? 6.822 -13.589 -7.996 1.00 81.75 273 GLN A C 1
ATOM 2142 O O . GLN A 1 273 ? 6.715 -14.668 -8.574 1.00 81.75 273 GLN A O 1
ATOM 2147 N N . GLY A 1 274 ? 8.010 -13.181 -7.539 1.00 80.69 274 GLY A N 1
ATOM 2148 C CA . GLY A 1 274 ? 9.205 -14.027 -7.626 1.00 80.69 274 GLY A CA 1
ATOM 2149 C C . GLY A 1 274 ? 9.927 -13.991 -8.975 1.00 80.69 274 GLY A C 1
ATOM 2150 O O . GLY A 1 274 ? 10.951 -14.657 -9.131 1.00 80.69 274 GLY A O 1
ATOM 2151 N N . VAL A 1 275 ? 9.421 -13.237 -9.953 1.00 85.38 275 VAL A N 1
ATOM 2152 C CA . VAL A 1 275 ? 9.896 -13.251 -11.340 1.00 85.38 275 VAL A CA 1
ATOM 2153 C C . VAL A 1 275 ? 10.363 -11.865 -11.776 1.00 85.38 275 VAL A C 1
ATOM 2155 O O . VAL A 1 275 ? 9.691 -10.865 -11.535 1.00 85.38 275 VAL A O 1
ATOM 2158 N N . TYR A 1 276 ? 11.502 -11.817 -12.468 1.00 87.19 276 TYR A N 1
ATOM 2159 C CA . TYR A 1 276 ? 11.966 -10.617 -13.157 1.00 87.19 276 TYR A CA 1
ATOM 2160 C C . TYR A 1 276 ? 11.396 -10.545 -14.570 1.00 87.19 276 TYR A C 1
ATOM 2162 O O . TYR A 1 276 ? 11.416 -11.520 -15.329 1.00 87.19 276 TYR A O 1
ATOM 2170 N N . TRP A 1 277 ? 10.938 -9.356 -14.930 1.00 90.44 277 TRP A N 1
ATOM 2171 C CA . TRP A 1 277 ? 10.363 -9.047 -16.224 1.00 90.44 277 TRP A CA 1
ATOM 2172 C C . TRP A 1 277 ? 11.102 -7.879 -16.845 1.00 90.44 277 TRP A C 1
ATOM 2174 O O . TRP A 1 277 ? 11.308 -6.855 -16.200 1.00 90.44 277 TRP A O 1
ATOM 2184 N N . GLN A 1 278 ? 11.466 -8.027 -18.108 1.00 92.12 278 GLN A N 1
ATOM 2185 C CA . GLN A 1 278 ? 11.947 -6.950 -18.949 1.00 92.12 278 GLN A CA 1
ATOM 2186 C C . GLN A 1 278 ? 10.770 -6.301 -19.668 1.00 92.12 278 GLN A C 1
ATOM 2188 O O . GLN A 1 278 ? 9.902 -6.982 -20.219 1.00 92.12 278 GLN A O 1
ATOM 2193 N N . LEU A 1 279 ? 10.772 -4.977 -19.663 1.00 91.75 279 LEU A N 1
ATOM 2194 C CA . LEU A 1 279 ? 9.815 -4.117 -20.329 1.00 91.75 279 LEU A CA 1
ATOM 2195 C C . LEU A 1 279 ? 10.454 -3.556 -21.600 1.00 91.75 279 LEU A C 1
ATOM 2197 O O . LEU A 1 279 ? 11.574 -3.034 -21.577 1.00 91.75 279 LEU A O 1
ATOM 2201 N N . SER A 1 280 ? 9.744 -3.656 -22.717 1.00 89.94 280 SER A N 1
ATOM 2202 C CA . SER A 1 280 ? 10.168 -3.089 -23.995 1.00 89.94 280 SER A CA 1
ATOM 2203 C C . SER A 1 280 ? 8.983 -2.532 -24.780 1.00 89.94 280 SER A C 1
ATOM 2205 O O . SER A 1 280 ? 7.820 -2.673 -24.390 1.00 89.94 280 SER A O 1
ATOM 2207 N N . ASP A 1 281 ? 9.294 -1.837 -25.877 1.00 89.62 281 ASP A N 1
ATOM 2208 C CA . ASP A 1 281 ? 8.305 -1.189 -26.741 1.00 89.62 281 ASP A CA 1
ATOM 2209 C C . ASP A 1 281 ? 7.404 -0.216 -25.965 1.00 89.62 281 ASP A C 1
ATOM 2211 O O . ASP A 1 281 ? 6.172 -0.256 -26.042 1.00 89.62 281 ASP A O 1
ATOM 2215 N N . PHE A 1 282 ? 8.037 0.649 -25.167 1.00 88.81 282 PHE A N 1
ATOM 2216 C CA . PHE A 1 282 ? 7.325 1.654 -24.389 1.00 88.81 282 PHE A CA 1
ATOM 2217 C C . PHE A 1 282 ? 6.551 2.620 -25.283 1.00 88.81 282 PHE A C 1
ATOM 2219 O O . PHE A 1 282 ? 7.002 3.005 -26.366 1.00 88.81 282 PHE A O 1
ATOM 2226 N N . PHE A 1 283 ? 5.400 3.068 -24.793 1.00 88.12 283 PHE A N 1
ATOM 2227 C CA . PHE A 1 283 ? 4.540 4.005 -25.504 1.00 88.12 283 PHE A CA 1
ATOM 2228 C C . PHE A 1 283 ? 4.118 5.158 -24.596 1.00 88.12 283 PHE A C 1
ATOM 2230 O O . PHE A 1 283 ? 4.115 5.046 -23.376 1.00 88.12 283 PHE A O 1
ATOM 2237 N N . HIS A 1 284 ? 3.800 6.305 -25.198 1.00 86.25 284 HIS A N 1
ATOM 2238 C CA . HIS A 1 284 ? 3.431 7.496 -24.443 1.00 86.25 284 HIS A CA 1
ATOM 2239 C C . HIS A 1 284 ? 1.986 7.403 -23.892 1.00 86.25 284 HIS A C 1
ATOM 2241 O O . HIS A 1 284 ? 1.080 7.083 -24.666 1.00 86.25 284 HIS A O 1
ATOM 2247 N N . PRO A 1 285 ? 1.737 7.801 -22.626 1.00 87.31 285 PRO A N 1
ATOM 2248 C CA . PRO A 1 285 ? 2.733 8.280 -21.666 1.00 87.31 285 PRO A CA 1
ATOM 2249 C C . PRO A 1 285 ? 3.572 7.120 -21.125 1.00 87.31 285 PRO A C 1
ATOM 2251 O O . PRO A 1 285 ? 3.010 6.144 -20.677 1.00 87.31 285 PRO A O 1
ATOM 2254 N N . TYR A 1 286 ? 4.903 7.241 -21.124 1.00 83.75 286 TYR A N 1
ATOM 2255 C CA . TYR A 1 286 ? 5.809 6.172 -20.664 1.00 83.75 286 TYR A CA 1
ATOM 2256 C C . TYR A 1 286 ? 5.534 5.740 -19.217 1.00 83.75 286 TYR A C 1
ATOM 2258 O O . TYR A 1 286 ? 5.653 4.571 -18.857 1.00 83.75 286 TYR A O 1
ATOM 2266 N N . VAL A 1 287 ? 5.153 6.723 -18.404 1.00 85.06 287 VAL A N 1
ATOM 2267 C CA . VAL A 1 287 ? 4.792 6.595 -17.000 1.00 85.06 287 VAL A CA 1
ATOM 2268 C C . VAL A 1 287 ? 3.537 7.423 -16.774 1.00 85.06 287 VAL A C 1
ATOM 2270 O O . VAL A 1 287 ? 3.472 8.568 -17.236 1.00 85.06 287 VAL A O 1
ATOM 2273 N N . SER A 1 288 ? 2.573 6.886 -16.034 1.00 87.25 288 SER A N 1
ATOM 2274 C CA . SER A 1 288 ? 1.473 7.671 -15.479 1.00 87.25 288 SER A CA 1
ATOM 2275 C C . SER A 1 288 ? 1.388 7.488 -13.971 1.00 87.25 288 SER A C 1
ATOM 2277 O O . SER A 1 288 ? 1.659 6.412 -13.440 1.00 87.25 288 SER A O 1
ATOM 2279 N N . ILE A 1 289 ? 1.040 8.576 -13.290 1.00 87.62 289 ILE A N 1
ATOM 2280 C CA . ILE A 1 289 ? 0.665 8.550 -11.883 1.00 87.62 289 ILE A CA 1
ATOM 2281 C C . ILE A 1 289 ? -0.774 9.030 -11.820 1.00 87.62 289 ILE A C 1
ATOM 2283 O O . ILE A 1 289 ? -1.070 10.167 -12.197 1.00 87.62 289 ILE A O 1
ATOM 2287 N N . ASP A 1 290 ? -1.663 8.147 -11.389 1.00 89.06 290 ASP A N 1
ATOM 2288 C CA . ASP A 1 290 ? -3.099 8.376 -11.413 1.00 89.06 290 ASP A CA 1
ATOM 2289 C C . ASP A 1 290 ? -3.686 8.262 -9.999 1.00 89.06 290 ASP A C 1
ATOM 2291 O O . ASP A 1 290 ? -3.201 7.497 -9.166 1.00 89.06 290 ASP A O 1
ATOM 2295 N N . TYR A 1 291 ? -4.744 9.033 -9.728 1.00 91.62 291 TYR A N 1
ATOM 2296 C CA . TYR A 1 291 ? -5.527 8.945 -8.492 1.00 91.62 291 TYR A CA 1
ATOM 2297 C C . TYR A 1 291 ? -6.911 8.397 -8.809 1.00 91.62 291 TYR A C 1
ATOM 2299 O O . TYR A 1 291 ? -7.798 9.143 -9.238 1.00 91.62 291 TYR A O 1
ATOM 2307 N N . VAL A 1 292 ? -7.075 7.089 -8.650 1.00 90.00 292 VAL A N 1
ATOM 2308 C CA . VAL A 1 292 ? -8.219 6.338 -9.189 1.00 90.00 292 VAL A CA 1
ATOM 2309 C C . VAL A 1 292 ? -8.922 5.543 -8.105 1.00 90.00 292 VAL A C 1
ATOM 2311 O O . VAL A 1 292 ? -8.293 5.126 -7.134 1.00 90.00 292 VAL A O 1
ATOM 2314 N N . ALA A 1 293 ? -10.234 5.368 -8.258 1.00 87.00 293 ALA A N 1
ATOM 2315 C CA . ALA A 1 293 ? -11.049 4.577 -7.344 1.00 87.00 293 ALA A CA 1
ATOM 2316 C C . ALA A 1 293 ? -10.554 3.127 -7.292 1.00 87.00 293 ALA A C 1
ATOM 2318 O O . ALA A 1 293 ? -10.165 2.573 -8.318 1.00 87.00 293 ALA A O 1
ATOM 2319 N N . ALA A 1 294 ? -10.573 2.536 -6.100 1.00 78.12 294 ALA A N 1
ATOM 2320 C CA . ALA A 1 294 ? -10.163 1.165 -5.874 1.00 78.12 294 ALA A CA 1
ATOM 2321 C C . ALA A 1 294 ? -11.146 0.398 -4.952 1.00 78.12 294 ALA A C 1
ATOM 2323 O O . ALA A 1 294 ? -11.787 1.047 -4.114 1.00 78.12 294 ALA A O 1
ATOM 2324 N N . PRO A 1 295 ? -11.263 -0.944 -5.068 1.00 64.62 295 PRO A N 1
ATOM 2325 C CA . PRO A 1 295 ? -10.577 -1.779 -6.057 1.00 64.62 295 PRO A CA 1
ATOM 2326 C C . PRO A 1 295 ? -10.994 -1.393 -7.478 1.00 64.62 295 PRO A C 1
ATOM 2328 O O . PRO A 1 295 ? -12.150 -1.049 -7.725 1.00 64.62 295 PRO A O 1
ATOM 2331 N N . ASP A 1 296 ? -10.035 -1.370 -8.409 1.00 57.91 296 ASP A N 1
ATOM 2332 C CA . ASP A 1 296 ? -10.428 -1.423 -9.821 1.00 57.91 296 ASP A CA 1
ATOM 2333 C C . ASP A 1 296 ? -11.214 -2.734 -10.023 1.00 57.91 296 ASP A C 1
ATOM 2335 O O . ASP A 1 296 ? -11.089 -3.640 -9.194 1.00 57.91 296 ASP A O 1
ATOM 2339 N N . PRO A 1 297 ? -11.992 -2.899 -11.102 1.00 44.44 297 PRO A N 1
ATOM 2340 C CA . PRO A 1 297 ? -12.511 -4.211 -11.460 1.00 44.44 297 PRO A CA 1
ATOM 2341 C C . PRO A 1 297 ? -11.334 -5.164 -11.744 1.00 44.44 297 PRO A C 1
ATOM 2343 O O . PRO A 1 297 ? -10.875 -5.277 -12.875 1.00 44.44 297 PRO A O 1
ATOM 2346 N N . PHE A 1 298 ? -10.835 -5.829 -10.703 1.00 45.94 298 PHE A N 1
ATOM 2347 C CA . PHE A 1 298 ? -9.832 -6.881 -10.764 1.00 45.94 298 PHE A CA 1
ATOM 2348 C C . PHE A 1 298 ? -10.430 -8.171 -10.218 1.00 45.94 298 PHE A C 1
ATOM 2350 O O . PHE A 1 298 ? -11.175 -8.138 -9.231 1.00 45.94 298 PHE A O 1
ATOM 2357 N N . PRO A 1 299 ? -10.126 -9.316 -10.850 1.00 35.25 299 PRO A N 1
ATOM 2358 C CA . PRO A 1 299 ? -10.352 -10.591 -10.203 1.00 35.25 299 PRO A CA 1
ATOM 2359 C C . PRO A 1 299 ? -9.528 -10.617 -8.906 1.00 35.25 299 PRO A C 1
ATOM 2361 O O . PRO A 1 299 ? -8.423 -10.068 -8.883 1.00 35.25 299 PRO A O 1
ATOM 2364 N N . PRO A 1 300 ? -10.043 -11.216 -7.821 1.00 36.56 300 PRO A N 1
ATOM 2365 C CA . PRO A 1 300 ? -9.255 -11.398 -6.611 1.00 36.56 300 PRO A CA 1
ATOM 2366 C C . PRO A 1 300 ? -7.917 -12.050 -6.990 1.00 36.56 300 PRO A C 1
ATOM 2368 O O . PRO A 1 300 ? -7.924 -12.922 -7.871 1.00 36.56 300 PRO A O 1
ATOM 2371 N N . PRO A 1 301 ? -6.789 -11.647 -6.365 1.00 39.59 301 PRO A N 1
ATOM 2372 C CA . PRO A 1 301 ? -5.517 -12.333 -6.563 1.00 39.59 301 PRO A CA 1
ATOM 2373 C C . PRO A 1 301 ? -5.814 -13.805 -6.367 1.00 39.59 301 PRO A C 1
ATOM 2375 O O . PRO A 1 301 ? -6.398 -14.116 -5.325 1.00 39.59 301 PRO A O 1
ATOM 2378 N N . HIS A 1 302 ? -5.556 -14.610 -7.414 1.00 40.59 302 HIS A N 1
ATOM 2379 C CA . HIS A 1 302 ? -5.963 -16.010 -7.541 1.00 40.59 302 HIS A CA 1
ATOM 2380 C C . HIS A 1 302 ? -6.302 -16.560 -6.174 1.00 40.59 302 HIS A C 1
ATOM 2382 O O . HIS A 1 302 ? -5.394 -16.698 -5.346 1.00 40.59 302 HIS A O 1
ATOM 2388 N N . ALA A 1 303 ? -7.611 -16.738 -5.927 1.00 37.16 303 ALA A N 1
ATOM 2389 C CA . ALA A 1 303 ? -8.089 -17.429 -4.746 1.00 37.16 303 ALA A CA 1
ATOM 2390 C C . ALA A 1 303 ? -7.097 -18.556 -4.516 1.00 37.16 303 ALA A C 1
ATOM 2392 O O . ALA A 1 303 ? -6.785 -19.265 -5.475 1.00 37.16 303 ALA A O 1
ATOM 2393 N N . PHE A 1 304 ? -6.508 -18.606 -3.321 1.00 39.47 304 PHE A N 1
ATOM 2394 C CA . PHE A 1 304 ? -5.809 -19.789 -2.866 1.00 39.47 304 PHE A CA 1
ATOM 2395 C C . PHE A 1 304 ? -6.774 -20.928 -3.177 1.00 39.47 304 PHE A C 1
ATOM 2397 O O . PHE A 1 304 ? -7.774 -21.081 -2.480 1.00 39.47 304 PHE A O 1
ATOM 2404 N N . GLU A 1 305 ? -6.584 -21.588 -4.321 1.00 34.78 305 GLU A N 1
ATOM 2405 C CA . GLU A 1 305 ? -7.334 -22.771 -4.664 1.00 34.78 305 GLU A CA 1
ATOM 2406 C C . GLU A 1 305 ? -6.949 -23.684 -3.520 1.00 34.78 305 GLU A C 1
ATOM 2408 O O . GLU A 1 305 ? -5.770 -24.006 -3.342 1.00 34.78 305 GLU A O 1
ATOM 2413 N N . GLU A 1 306 ? -7.919 -23.951 -2.648 1.00 35.97 306 GLU A N 1
ATOM 2414 C CA . GLU A 1 306 ? -7.837 -25.048 -1.712 1.00 35.97 306 GLU A CA 1
ATOM 2415 C C . GLU A 1 306 ? -7.565 -26.265 -2.590 1.00 35.97 306 GLU A C 1
ATOM 2417 O O . GLU A 1 306 ? -8.458 -26.807 -3.237 1.00 35.97 306 GLU A O 1
ATOM 2422 N N . THR A 1 307 ? -6.288 -26.609 -2.730 1.00 34.03 307 THR A N 1
ATOM 2423 C CA . THR A 1 307 ? -5.886 -27.885 -3.286 1.00 34.03 307 THR A CA 1
ATOM 2424 C C . THR A 1 307 ? -6.365 -28.915 -2.276 1.00 34.03 307 THR A C 1
ATOM 2426 O O . THR A 1 307 ? -5.718 -29.100 -1.242 1.00 34.03 307 THR A O 1
ATOM 2429 N N . GLU A 1 308 ? -7.543 -29.481 -2.542 1.00 35.91 308 GLU A N 1
ATOM 2430 C CA . GLU A 1 308 ? -7.965 -30.781 -2.014 1.00 35.91 308 GLU A CA 1
ATOM 2431 C C . GLU A 1 308 ? -6.919 -31.863 -2.327 1.00 35.91 308 GLU A C 1
ATOM 2433 O O . GLU A 1 308 ? -6.328 -31.839 -3.436 1.00 35.91 308 GLU A O 1
#